Protein AF-A0A2N3MXG1-F1 (afdb_monomer_lite)

pLDDT: mean 71.05, std 25.79, range [26.22, 97.31]

Secondary structure (DSSP, 8-state):
--------GGGGSPPTTHHHHHTTSTTEEE-TTSPPEEETTTEEEEEEEEEE-TT--S------------PPP--------------------------PPP--S------PEEEEEEEEEES-HHHHHHHHHHHHHHHHHT-TT-SSBPPEEEEEEEPP-TT-SS-EEEEEEE------HHHHS---TT-EEEEEETTEEEEE--S---PPPPPPHHHHHHHHHHHHHHHHHHHHHH----S---GGGEEEETTTTEEEE----------SS-----------S------GGG--HHHHHHHHHHHTSS--

Organism: NCBI:txid41688

Radius of gyration: 24.55 Å; chains: 1; bounding box: 71×78×56 Å

Sequence (312 aa):
MDGAAIVSDDLLDPPVRLFERLRQIAGYTWDETKVPVHTSFDAWLVCGTRFVSPYTSSPPHHASSPGSASRFPSGRPSPSDIYITPNFYVDVNSDTTTTPPALAPNVPEISYIEEPVIARVSYQVLREERAFHITKSLVLSADPEGEHIIKPLDLLRLTPQQGDRGAIVLAIYKDPGNNALPRLVDLGPAFYKSRKYDDTFRAYIKNDFRLDPPINIRDFLDFAIGAAQCLEILHHGLGMIHGEIRGDAFHYNIETNKVRKKNTKCDCCIDDFGARAGCLVSQAVGTNHRCLGAVFPHQADISSMQTSNEAS

Foldseek 3Di:
DDPPPPPPQLLQFDDPPVQVQVVVDPQKHWDPVDFWKFALQQWTKTKIKGWAQPPDPDAPPPDDDDDDDDDDDDDDDDDDDDDDDDDDDDDDDDDDDDDDDDDDPDDPPRDTDIFMKMKIKHQPQVQVVVLLVLLQLLCVFQNVVQQAAFAWRDKDWTDDDPPDPHTMIITMTGDPDDFLLLQADDQDQSIFTWDDDPNGTGTDRDPDHHHDPHDDPVLVVLQVVSVVVSQVSSCVRQVADAPDDTSVQWGADSVVSGIYGDRHGRQDDCDPPPPCPDPPPPPDDDDPDDPPVDDDPVNVVVVVVVVVVVPD

Structure (mmCIF, N/CA/C/O backbone):
data_AF-A0A2N3MXG1-F1
#
_entry.id   AF-A0A2N3MXG1-F1
#
loop_
_atom_site.group_PDB
_atom_site.id
_atom_site.type_symbol
_atom_site.label_atom_id
_atom_site.label_alt_id
_atom_site.label_comp_id
_atom_site.label_asym_id
_atom_site.label_entity_id
_atom_site.label_seq_id
_atom_site.pdbx_PDB_ins_code
_atom_site.Cartn_x
_atom_site.Cartn_y
_atom_site.Cartn_z
_atom_site.occupancy
_atom_site.B_iso_or_equiv
_atom_site.auth_seq_id
_atom_site.auth_comp_id
_atom_site.auth_asym_id
_atom_site.auth_atom_id
_atom_site.pdbx_PDB_model_num
ATOM 1 N N . MET A 1 1 ? 14.416 -29.641 24.471 1.00 32.28 1 MET A N 1
ATOM 2 C CA . MET A 1 1 ? 13.113 -29.138 24.953 1.00 32.28 1 MET A CA 1
ATOM 3 C C . MET A 1 1 ? 12.907 -27.815 24.255 1.00 32.28 1 MET A C 1
ATOM 5 O O . MET A 1 1 ? 13.418 -26.802 24.714 1.00 32.28 1 MET A O 1
ATOM 9 N N . ASP A 1 2 ? 12.289 -27.874 23.079 1.00 32.59 2 ASP A N 1
ATOM 10 C CA . ASP A 1 2 ? 12.144 -26.731 22.185 1.00 32.59 2 ASP A CA 1
ATOM 11 C C . ASP A 1 2 ? 11.020 -25.837 22.700 1.00 32.59 2 ASP A C 1
ATOM 13 O O . ASP A 1 2 ? 9.835 -26.139 22.564 1.00 32.59 2 ASP A O 1
ATOM 17 N N . GLY A 1 3 ? 11.410 -24.752 23.364 1.00 34.50 3 GLY A N 1
ATOM 18 C CA . GLY A 1 3 ? 10.508 -23.674 23.732 1.00 34.50 3 GLY A CA 1
ATOM 19 C C . GLY A 1 3 ? 10.133 -22.891 22.483 1.00 34.50 3 GLY A C 1
ATOM 20 O O . GLY A 1 3 ? 10.757 -21.878 22.179 1.00 34.50 3 GLY A O 1
ATOM 21 N N . ALA A 1 4 ? 9.121 -23.361 21.752 1.00 38.31 4 ALA A N 1
ATOM 22 C CA . ALA A 1 4 ? 8.395 -22.505 20.829 1.00 38.31 4 ALA A CA 1
ATOM 23 C C . ALA A 1 4 ? 7.815 -21.357 21.663 1.00 38.31 4 ALA A C 1
ATOM 25 O O . ALA A 1 4 ? 6.936 -21.574 22.498 1.00 38.31 4 ALA A O 1
ATOM 26 N N . ALA A 1 5 ? 8.372 -20.157 21.504 1.00 39.56 5 ALA A N 1
ATOM 27 C CA . ALA A 1 5 ? 7.839 -18.957 22.120 1.00 39.56 5 ALA A CA 1
ATOM 28 C C . ALA A 1 5 ? 6.384 -18.817 21.662 1.00 39.56 5 ALA A C 1
ATOM 30 O O . ALA A 1 5 ? 6.117 -18.539 20.494 1.00 39.56 5 ALA A O 1
ATOM 31 N N . ILE A 1 6 ? 5.449 -19.082 22.575 1.00 38.38 6 ILE A N 1
ATOM 32 C CA . ILE A 1 6 ? 4.027 -18.844 22.366 1.00 38.38 6 ILE A CA 1
ATOM 33 C C . ILE A 1 6 ? 3.893 -17.326 22.310 1.00 38.38 6 ILE A C 1
ATOM 35 O O . ILE A 1 6 ? 3.798 -16.658 23.338 1.00 38.38 6 ILE A O 1
ATOM 39 N N . VAL A 1 7 ? 3.984 -16.766 21.106 1.00 46.44 7 VAL A N 1
ATOM 40 C CA . VAL A 1 7 ? 3.507 -15.413 20.848 1.00 46.44 7 VAL A CA 1
ATOM 41 C C . VAL A 1 7 ? 2.034 -15.451 21.226 1.00 46.44 7 VAL A C 1
ATOM 43 O O . VAL A 1 7 ? 1.280 -16.225 20.639 1.00 46.44 7 VAL A O 1
ATOM 46 N N . SER A 1 8 ? 1.646 -14.713 22.266 1.00 53.31 8 SER A N 1
ATOM 47 C CA . SER A 1 8 ? 0.246 -14.626 22.675 1.00 53.31 8 SER A CA 1
ATOM 48 C C . SER A 1 8 ? -0.587 -14.267 21.446 1.00 53.31 8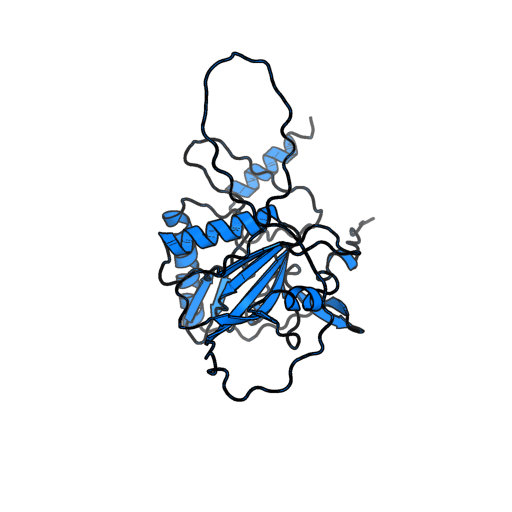 SER A C 1
ATOM 50 O O . SER A 1 8 ? -0.289 -13.261 20.806 1.00 53.31 8 SER A O 1
ATOM 52 N N . ASP A 1 9 ? -1.577 -15.101 21.120 1.00 56.34 9 ASP A N 1
ATOM 53 C CA . ASP A 1 9 ? -2.420 -15.012 19.912 1.00 56.34 9 ASP A CA 1
ATOM 54 C C . ASP A 1 9 ? -2.983 -13.597 19.716 1.00 56.34 9 ASP A C 1
ATOM 56 O O . ASP A 1 9 ? -2.970 -13.054 18.614 1.00 56.34 9 ASP A O 1
ATOM 60 N N . ASP A 1 10 ? -3.298 -12.930 20.833 1.00 61.66 10 ASP A N 1
ATOM 61 C CA . ASP A 1 10 ? -3.720 -11.538 20.850 1.00 61.66 10 ASP A CA 1
ATOM 62 C C . ASP A 1 10 ? -2.761 -10.638 20.063 1.00 61.66 10 ASP A C 1
ATOM 64 O O . ASP A 1 10 ? -3.246 -9.811 19.298 1.00 61.66 10 ASP A O 1
ATOM 68 N N . LEU A 1 11 ? -1.429 -10.782 20.187 1.00 75.00 11 LEU A N 1
ATOM 69 C CA . LEU A 1 11 ? -0.425 -9.896 19.569 1.00 75.00 11 LEU A CA 1
ATOM 70 C C . LEU A 1 11 ? -0.558 -9.814 18.040 1.00 75.00 11 LEU A C 1
ATOM 72 O O . LEU A 1 11 ? -0.231 -8.775 17.463 1.00 75.00 11 LEU A O 1
ATOM 76 N N . LEU A 1 12 ? -1.077 -10.871 17.419 1.00 84.56 12 LEU A N 1
ATOM 77 C CA . LEU A 1 12 ? -1.253 -10.979 15.978 1.00 84.56 12 LEU A CA 1
ATOM 78 C C . LEU A 1 12 ? -2.560 -10.364 15.496 1.00 84.56 12 LEU A C 1
ATOM 80 O O . LEU A 1 12 ? -2.720 -10.228 14.295 1.00 84.56 12 LEU A O 1
ATOM 84 N N . ASP A 1 13 ? -3.486 -10.006 16.383 1.00 89.12 13 ASP A N 1
ATOM 85 C CA . ASP A 1 13 ? -4.784 -9.460 16.001 1.00 89.12 13 ASP A CA 1
ATOM 86 C C . ASP A 1 13 ? -4.709 -7.980 15.584 1.00 89.12 13 ASP A C 1
ATOM 88 O O . ASP A 1 13 ? -3.864 -7.217 16.076 1.00 89.12 13 ASP A O 1
ATOM 92 N N . PRO A 1 14 ? -5.610 -7.531 14.686 1.00 89.88 14 PRO A N 1
ATOM 93 C CA . PRO A 1 14 ? -5.745 -6.117 14.369 1.00 89.88 14 PRO A CA 1
ATOM 94 C C . PRO A 1 14 ? -6.179 -5.306 15.597 1.00 89.88 14 PRO A C 1
ATOM 96 O O . PRO A 1 14 ? -6.736 -5.861 16.546 1.00 89.88 14 PRO A O 1
ATOM 99 N N . PRO A 1 15 ? -5.961 -3.976 15.595 1.00 90.50 15 PRO A N 1
ATOM 100 C CA . PRO A 1 15 ? -6.407 -3.126 16.690 1.00 90.50 15 PRO A CA 1
ATOM 101 C C . PRO A 1 15 ? -7.882 -3.318 17.036 1.00 90.50 15 PRO A C 1
ATOM 103 O O . PRO A 1 15 ? -8.740 -3.439 16.157 1.00 90.50 15 PRO A O 1
ATOM 106 N N . VAL A 1 16 ? -8.185 -3.299 18.333 1.00 89.12 16 VAL A N 1
ATOM 107 C CA . VAL A 1 16 ? -9.561 -3.431 18.809 1.00 89.12 16 VAL A CA 1
ATOM 108 C C . VAL A 1 16 ? -10.429 -2.322 18.220 1.00 89.12 16 VAL A C 1
ATOM 110 O O . VAL A 1 16 ? -10.019 -1.158 18.134 1.00 89.12 16 VAL A O 1
ATOM 113 N N . ARG A 1 17 ? -11.637 -2.705 17.787 1.00 89.12 17 ARG A N 1
ATOM 114 C CA . ARG A 1 17 ? -12.647 -1.793 17.223 1.00 89.12 17 ARG A CA 1
ATOM 115 C C . ARG A 1 17 ? -12.114 -0.968 16.043 1.00 89.12 17 ARG A C 1
ATOM 117 O O . ARG A 1 17 ? -12.542 0.165 15.835 1.00 89.12 17 ARG A O 1
ATOM 124 N N . LEU A 1 18 ? -11.184 -1.531 15.262 1.00 91.50 18 LEU A N 1
ATOM 125 C CA . LEU A 1 18 ? -10.489 -0.845 14.168 1.00 91.50 18 LEU A CA 1
ATOM 126 C C . LEU A 1 18 ? -11.438 -0.032 13.276 1.00 91.50 18 LEU A C 1
ATOM 128 O O . LEU A 1 18 ? -11.246 1.169 13.111 1.00 91.50 18 LEU A O 1
ATOM 132 N N . PHE A 1 19 ? -12.495 -0.656 12.754 1.00 93.00 19 PHE A N 1
ATOM 133 C CA . PHE A 1 19 ? -13.431 0.014 11.849 1.00 93.00 19 PHE A CA 1
ATOM 134 C C . PHE A 1 19 ? -14.289 1.090 12.529 1.00 93.00 19 PHE A C 1
ATOM 136 O O . PHE A 1 19 ? -14.560 2.114 11.910 1.00 93.00 19 PHE A O 1
ATOM 143 N N . GLU A 1 20 ? -14.669 0.930 13.803 1.00 92.88 20 GLU A N 1
ATOM 144 C CA . GLU A 1 20 ? -15.361 1.995 14.550 1.00 92.88 20 GLU A CA 1
ATOM 145 C C . GLU A 1 20 ? -14.503 3.263 14.632 1.00 92.88 20 GLU A C 1
ATOM 147 O O . GLU A 1 20 ? -15.012 4.374 14.517 1.00 92.88 20 GLU A O 1
ATOM 152 N N . ARG A 1 21 ? -13.189 3.091 14.795 1.00 92.75 21 ARG A N 1
ATOM 153 C CA . ARG A 1 21 ? -12.218 4.184 14.925 1.00 92.75 21 ARG A CA 1
ATOM 154 C C . ARG A 1 21 ? -11.921 4.817 13.576 1.00 92.75 21 ARG A C 1
ATOM 156 O O . ARG A 1 21 ? -11.896 6.036 13.458 1.00 92.75 21 ARG A O 1
ATOM 163 N N . LEU A 1 22 ? -11.766 3.994 12.542 1.00 94.81 22 LEU A N 1
ATOM 164 C CA . LEU A 1 22 ? -11.568 4.463 11.175 1.00 94.81 22 LEU A CA 1
ATOM 165 C C . LEU A 1 22 ? -12.780 5.267 10.663 1.00 94.81 22 LEU A C 1
ATOM 167 O O . LEU A 1 22 ? -12.593 6.284 9.998 1.00 94.81 22 LEU A O 1
ATOM 171 N N . ARG A 1 23 ? -14.014 4.895 11.041 1.00 94.31 23 ARG A N 1
ATOM 172 C CA . ARG A 1 23 ? -15.239 5.663 10.728 1.00 94.31 23 ARG A CA 1
ATOM 173 C C . ARG A 1 23 ? -15.251 7.090 11.282 1.00 94.31 23 ARG A C 1
ATOM 175 O O . ARG A 1 23 ? -15.990 7.924 10.773 1.00 94.31 23 ARG A O 1
ATOM 182 N N . GLN A 1 24 ? -14.471 7.379 12.322 1.00 93.62 24 GLN A N 1
ATOM 183 C CA . GLN A 1 24 ? -14.408 8.716 12.925 1.00 93.62 24 GLN A CA 1
ATOM 184 C C . GLN A 1 24 ? -13.566 9.696 12.095 1.00 93.62 24 GLN A C 1
ATOM 186 O O . GLN A 1 24 ? -13.565 10.895 12.371 1.00 93.62 24 GLN A O 1
ATOM 191 N N . ILE A 1 25 ? -12.843 9.207 11.084 1.00 94.31 25 ILE A N 1
ATOM 192 C CA . ILE A 1 25 ? -11.976 10.032 10.248 1.00 94.31 25 ILE A CA 1
ATOM 193 C C . ILE A 1 25 ? -12.822 10.700 9.165 1.00 94.31 25 ILE A C 1
ATOM 195 O O . ILE A 1 25 ? -13.271 10.063 8.213 1.00 94.31 25 ILE A O 1
ATOM 199 N N . ALA A 1 26 ? -13.027 12.007 9.308 1.00 92.38 26 ALA A N 1
ATOM 200 C CA . ALA A 1 26 ? -13.777 12.799 8.344 1.00 92.38 26 ALA A CA 1
ATOM 201 C C . ALA A 1 26 ? -13.137 12.752 6.944 1.00 92.38 26 ALA A C 1
ATOM 203 O O . ALA A 1 26 ? -11.918 12.822 6.805 1.00 92.38 26 ALA A O 1
ATOM 204 N N . GLY A 1 27 ? -13.972 12.673 5.906 1.00 93.25 27 GLY A N 1
ATOM 205 C CA . GLY A 1 27 ? -13.528 12.636 4.508 1.00 93.25 27 GLY A CA 1
ATOM 206 C C . GLY A 1 27 ? -13.145 11.248 3.986 1.00 93.25 27 GLY A C 1
ATOM 207 O O . GLY A 1 27 ? -12.756 11.142 2.822 1.00 93.25 27 GLY A O 1
ATOM 208 N N . TYR A 1 28 ? -13.289 10.196 4.801 1.00 96.62 28 TYR A N 1
ATOM 209 C CA . TYR A 1 28 ? -13.010 8.815 4.410 1.00 96.62 28 TYR A CA 1
ATOM 210 C C . TYR A 1 28 ? -14.143 7.862 4.811 1.00 96.62 28 TYR A C 1
ATOM 212 O O . TYR A 1 28 ? -14.773 8.016 5.854 1.00 96.62 28 TYR A O 1
ATOM 220 N N . THR A 1 29 ? -14.353 6.827 4.002 1.00 96.81 29 THR A N 1
ATOM 221 C CA . THR A 1 29 ? -15.143 5.635 4.343 1.00 96.81 29 THR A CA 1
ATOM 222 C C . THR A 1 29 ? -14.283 4.393 4.184 1.00 96.81 29 THR A C 1
ATOM 224 O O . THR A 1 29 ? -13.397 4.359 3.334 1.00 96.81 29 THR A O 1
ATOM 227 N N . TRP A 1 30 ? -14.552 3.350 4.964 1.00 96.38 30 TRP A N 1
ATOM 228 C CA . TRP A 1 30 ? -13.723 2.143 5.000 1.00 96.38 30 TRP A CA 1
ATOM 229 C C . TRP A 1 30 ? -14.544 0.914 4.628 1.00 96.38 30 TRP A C 1
ATOM 231 O O . TRP A 1 30 ? -15.694 0.778 5.039 1.00 96.38 30 TRP A O 1
ATOM 241 N N . ASP A 1 31 ? -13.954 0.035 3.824 1.00 93.19 31 ASP A N 1
ATOM 242 C CA . ASP A 1 31 ? -14.621 -1.142 3.275 1.00 93.19 31 ASP A CA 1
ATOM 243 C C . ASP A 1 31 ? -14.559 -2.309 4.269 1.00 93.19 31 ASP A C 1
ATOM 245 O O . ASP A 1 31 ? -13.567 -3.032 4.352 1.00 93.19 31 ASP A O 1
ATOM 249 N N . GLU A 1 32 ? -15.641 -2.495 5.021 1.00 91.75 32 GLU A N 1
ATOM 250 C CA . GLU A 1 32 ? -15.795 -3.586 5.995 1.00 91.75 32 GLU A CA 1
ATOM 251 C C . GLU A 1 32 ? -16.111 -4.944 5.372 1.00 91.75 32 GLU A C 1
ATOM 253 O O . GLU A 1 32 ? -16.069 -5.965 6.063 1.00 91.75 32 GLU A O 1
ATOM 258 N N . THR A 1 33 ? -16.430 -4.978 4.077 1.00 90.75 33 THR A N 1
ATOM 259 C CA . THR A 1 33 ? -16.653 -6.241 3.363 1.00 90.75 33 THR A CA 1
ATOM 260 C C . THR A 1 33 ? -15.329 -6.938 3.054 1.00 90.75 33 THR A C 1
ATOM 262 O O . THR A 1 33 ? -15.280 -8.165 2.929 1.00 90.75 33 THR A O 1
ATOM 265 N N . LYS A 1 34 ? -14.233 -6.171 2.989 1.00 90.69 34 LYS A N 1
ATOM 266 C CA . LYS A 1 34 ? -12.874 -6.681 2.812 1.00 90.69 34 LYS A CA 1
ATOM 267 C C . LYS A 1 34 ? -12.203 -6.901 4.158 1.00 90.69 34 LYS A C 1
ATOM 269 O O . LYS A 1 34 ? -12.156 -6.029 5.019 1.00 90.69 34 LYS A O 1
ATOM 274 N N . VAL A 1 35 ? -11.608 -8.079 4.311 1.00 92.31 35 VAL A N 1
ATOM 275 C CA . VAL A 1 35 ? -10.817 -8.392 5.502 1.00 92.31 35 VAL A CA 1
ATOM 276 C C . VAL A 1 35 ? -9.490 -7.619 5.493 1.00 92.31 35 VAL A C 1
ATOM 278 O O . VAL A 1 35 ? -8.804 -7.614 4.464 1.00 92.31 35 VAL A O 1
ATOM 281 N N . PRO A 1 36 ? -9.087 -7.010 6.623 1.00 94.19 36 PRO A N 1
ATOM 282 C CA . PRO A 1 36 ? -7.750 -6.453 6.782 1.00 94.19 36 PRO A CA 1
ATOM 283 C C . PRO A 1 36 ? -6.645 -7.471 6.478 1.00 94.19 36 PRO A C 1
ATOM 285 O O . PRO A 1 36 ? -6.762 -8.651 6.831 1.00 94.19 36 PRO A O 1
ATOM 288 N N . VAL A 1 37 ? -5.563 -6.999 5.857 1.00 93.62 37 VAL A N 1
ATOM 289 C CA . VAL A 1 37 ? -4.388 -7.810 5.492 1.00 93.62 37 VAL A CA 1
ATOM 290 C C . VAL A 1 37 ? -3.176 -7.350 6.289 1.00 93.62 37 VAL A C 1
ATOM 292 O O . VAL A 1 37 ? -2.815 -6.181 6.232 1.00 93.62 37 VAL A O 1
ATOM 295 N N . HIS A 1 38 ? -2.528 -8.254 7.005 1.00 93.69 38 HIS A N 1
ATOM 296 C CA . HIS A 1 38 ? -1.276 -8.000 7.697 1.00 93.69 38 HIS A CA 1
ATOM 297 C C . HIS A 1 38 ? -0.084 -8.138 6.740 1.00 93.69 38 HIS A C 1
ATOM 299 O O . HIS A 1 38 ? -0.012 -9.080 5.949 1.00 93.69 38 HIS A O 1
ATOM 305 N N . THR A 1 39 ? 0.854 -7.198 6.816 1.00 91.19 39 THR A N 1
ATOM 306 C CA . THR A 1 39 ? 2.078 -7.170 5.998 1.00 91.19 39 THR A CA 1
ATOM 307 C C . THR A 1 39 ? 3.292 -7.639 6.786 1.00 91.19 39 THR A C 1
ATOM 309 O O . THR A 1 39 ? 3.337 -7.517 8.008 1.00 91.19 39 THR A O 1
ATOM 312 N N . SER A 1 40 ? 4.344 -8.064 6.086 1.00 87.88 40 SER A N 1
ATOM 313 C CA . SER A 1 40 ? 5.623 -8.440 6.702 1.00 87.88 40 SER A CA 1
ATOM 314 C C . SER A 1 40 ? 6.309 -7.284 7.452 1.00 87.88 40 SER A C 1
ATOM 316 O O . SER A 1 40 ? 7.263 -7.486 8.206 1.00 87.88 40 SER A O 1
ATOM 318 N N . PHE A 1 41 ? 5.806 -6.060 7.272 1.00 86.69 41 PHE A N 1
ATOM 319 C CA . PHE A 1 41 ? 6.276 -4.841 7.913 1.00 86.69 41 PHE A CA 1
ATOM 320 C C . PHE A 1 41 ? 5.516 -4.473 9.197 1.00 86.69 41 PHE A C 1
ATOM 322 O O . PHE A 1 41 ? 5.669 -3.340 9.646 1.00 86.69 41 PHE A O 1
ATOM 329 N N . ASP A 1 42 ? 4.765 -5.407 9.793 1.00 88.56 42 ASP A N 1
ATOM 330 C CA . ASP A 1 42 ? 4.014 -5.221 11.051 1.00 88.56 42 ASP A CA 1
ATOM 331 C C . ASP A 1 42 ? 2.980 -4.083 10.962 1.00 88.56 42 ASP A C 1
ATOM 333 O O . ASP A 1 42 ? 2.912 -3.149 11.771 1.00 88.56 42 ASP A O 1
ATOM 337 N N . ALA A 1 43 ? 2.215 -4.123 9.872 1.00 92.31 43 ALA A N 1
ATOM 338 C CA . ALA A 1 43 ? 1.158 -3.168 9.583 1.00 92.31 43 ALA A CA 1
ATOM 339 C C . ALA A 1 43 ? -0.037 -3.869 8.942 1.00 92.31 43 ALA A C 1
ATOM 341 O O . ALA A 1 43 ? 0.129 -4.746 8.088 1.00 92.31 43 ALA A O 1
ATOM 342 N N . TRP A 1 44 ? -1.230 -3.412 9.307 1.00 94.69 44 TRP A N 1
ATOM 343 C CA . TRP A 1 44 ? -2.500 -3.829 8.730 1.00 94.69 44 TRP A CA 1
ATOM 344 C C . TRP A 1 44 ? -2.905 -2.919 7.579 1.00 94.69 44 TRP A C 1
ATOM 346 O O . TRP A 1 44 ? -2.865 -1.698 7.704 1.00 94.69 44 TRP A O 1
ATOM 356 N N . LEU A 1 45 ? -3.334 -3.515 6.473 1.00 95.19 45 LEU A N 1
ATOM 357 C CA . LEU A 1 45 ? -3.893 -2.832 5.316 1.00 95.19 45 LEU A CA 1
ATOM 358 C C . LEU A 1 45 ? -5.413 -2.877 5.374 1.00 95.19 45 LEU A C 1
ATOM 360 O O . LEU A 1 45 ? -5.995 -3.962 5.448 1.00 95.19 45 LEU A O 1
ATOM 364 N N . VAL A 1 46 ? -6.038 -1.707 5.283 1.00 96.50 46 VAL A N 1
ATOM 365 C CA . VAL A 1 46 ? -7.494 -1.547 5.215 1.00 96.50 46 VAL A CA 1
ATOM 366 C C . VAL A 1 46 ? -7.849 -0.742 3.972 1.00 96.50 46 VAL A C 1
ATOM 368 O O . VAL A 1 46 ? -7.263 0.309 3.726 1.00 96.50 46 VAL A O 1
ATOM 371 N N . CYS A 1 47 ? -8.788 -1.243 3.173 1.00 96.50 47 CYS A N 1
ATOM 372 C CA . CYS A 1 47 ? -9.262 -0.548 1.976 1.00 96.50 47 CYS A CA 1
ATOM 373 C C . CYS A 1 47 ? -10.326 0.489 2.349 1.00 96.50 47 CYS A C 1
ATOM 375 O O . CYS A 1 47 ? -11.121 0.267 3.264 1.00 96.50 47 CYS A O 1
ATOM 377 N N . GLY A 1 48 ? -10.378 1.593 1.615 1.00 96.88 48 GLY A N 1
ATOM 378 C CA . GLY A 1 48 ? -11.390 2.623 1.799 1.00 96.88 48 GLY A CA 1
ATOM 379 C C . GLY A 1 48 ? -11.539 3.529 0.586 1.00 96.88 48 GLY A C 1
ATOM 380 O O . GLY A 1 48 ? -10.937 3.300 -0.463 1.00 96.88 48 GLY A O 1
ATOM 381 N N . THR A 1 49 ? -12.319 4.584 0.770 1.00 97.31 49 THR A N 1
ATOM 382 C CA . THR A 1 49 ? -12.592 5.625 -0.219 1.00 97.31 49 THR A CA 1
ATOM 383 C C . THR A 1 49 ? -12.430 6.979 0.450 1.00 97.31 49 THR A C 1
ATOM 385 O O . THR A 1 49 ? -12.922 7.195 1.556 1.00 97.31 49 THR A O 1
ATOM 388 N N . ARG A 1 50 ? -11.727 7.890 -0.214 1.00 96.12 50 ARG A N 1
ATOM 389 C CA . ARG A 1 50 ? -11.592 9.294 0.165 1.00 96.12 50 ARG A CA 1
ATOM 390 C C . ARG A 1 50 ? -12.529 10.140 -0.687 1.00 96.12 50 ARG A C 1
ATOM 392 O O . ARG A 1 50 ? -12.591 9.946 -1.896 1.00 96.12 50 ARG A O 1
ATOM 399 N N . PHE A 1 51 ? -13.180 11.121 -0.075 1.00 93.94 51 PHE A N 1
ATOM 400 C CA . PHE A 1 51 ? -14.051 12.075 -0.763 1.00 93.94 51 PHE A CA 1
ATOM 401 C C . PHE A 1 51 ? -13.338 13.420 -0.886 1.00 93.94 51 PHE A C 1
ATOM 403 O O . PHE A 1 51 ? -12.999 14.052 0.116 1.00 93.94 51 PHE A O 1
ATOM 410 N N . VAL A 1 52 ? -13.079 13.858 -2.118 1.00 88.75 52 VAL A N 1
ATOM 411 C CA . VAL A 1 52 ? -12.348 15.098 -2.411 1.00 88.75 52 VAL A CA 1
ATOM 412 C C . VAL A 1 52 ? -13.286 16.092 -3.083 1.00 88.75 52 VAL A C 1
ATOM 414 O O . VAL A 1 52 ? -13.930 15.763 -4.074 1.00 88.75 52 VAL A O 1
ATOM 417 N N . SER A 1 53 ? -13.367 17.321 -2.568 1.00 85.00 53 SER A N 1
ATOM 418 C CA . SER A 1 53 ? -14.110 18.381 -3.255 1.00 85.00 53 SER A CA 1
ATOM 419 C C . SER A 1 53 ? -13.304 18.889 -4.461 1.00 85.00 53 SER A C 1
ATOM 421 O O . SER A 1 53 ? -12.129 19.233 -4.296 1.00 85.00 53 SER A O 1
ATOM 423 N N . PRO A 1 54 ? -13.906 18.994 -5.659 1.00 73.00 54 PRO A N 1
ATOM 424 C CA . PRO A 1 54 ? -13.236 19.477 -6.866 1.00 73.00 54 PRO A CA 1
ATOM 425 C C . PRO A 1 54 ? -12.885 20.971 -6.793 1.00 73.00 54 PRO A C 1
ATOM 427 O O . PRO A 1 54 ? -12.104 21.457 -7.606 1.00 73.00 54 PRO A O 1
ATOM 430 N N . TYR A 1 55 ? -13.439 21.700 -5.817 1.00 69.56 55 TYR A N 1
ATOM 431 C CA . TYR A 1 55 ? -13.267 23.148 -5.670 1.00 69.56 55 TYR A CA 1
ATOM 432 C C . TYR A 1 55 ? -12.242 23.549 -4.600 1.00 69.56 55 TYR A C 1
ATOM 434 O O . TYR A 1 55 ? -11.935 24.731 -4.463 1.00 69.56 55 TYR A O 1
ATOM 442 N N . THR A 1 56 ? -11.692 22.596 -3.840 1.00 56.97 56 THR A N 1
ATOM 443 C CA . THR A 1 56 ? -10.644 22.863 -2.841 1.00 56.97 56 THR A CA 1
ATOM 444 C C . THR A 1 56 ? -9.288 22.397 -3.351 1.00 56.97 56 THR A C 1
ATOM 446 O O . THR A 1 56 ? -9.016 21.202 -3.417 1.00 56.97 56 THR A O 1
ATOM 449 N N . SER A 1 57 ? -8.417 23.350 -3.671 1.00 45.62 57 SER A N 1
ATOM 450 C CA . SER A 1 57 ? -7.019 23.123 -4.056 1.00 45.62 57 SER A CA 1
ATOM 451 C C . SER A 1 57 ? -6.056 23.007 -2.861 1.00 45.62 57 SER A C 1
ATOM 453 O O . SER A 1 57 ? -4.842 22.977 -3.059 1.00 45.62 57 SER A O 1
ATOM 455 N N . SER A 1 58 ? -6.558 22.921 -1.621 1.00 43.72 58 SER A N 1
ATOM 456 C CA . SER A 1 58 ? -5.741 22.806 -0.406 1.00 43.72 58 SER A CA 1
ATOM 457 C C . SER A 1 58 ? -5.899 21.441 0.287 1.00 43.72 58 SER A C 1
ATOM 459 O O . SER A 1 58 ? -7.001 20.887 0.320 1.00 43.72 58 SER A O 1
ATOM 461 N N . PRO A 1 59 ? -4.819 20.870 0.863 1.00 45.41 59 PRO A N 1
ATOM 462 C CA . PRO A 1 59 ? -4.923 19.675 1.695 1.00 45.41 59 PRO A CA 1
ATOM 463 C C . PRO A 1 59 ? -5.839 19.942 2.901 1.00 45.41 59 PRO A C 1
ATOM 465 O O . PRO A 1 59 ? -5.735 21.019 3.496 1.00 45.41 59 PRO A O 1
ATOM 468 N N . PRO A 1 60 ? -6.696 18.990 3.316 1.00 45.44 60 PRO A N 1
ATOM 469 C CA . PRO A 1 60 ? -7.410 19.114 4.578 1.00 45.44 60 PRO A CA 1
ATOM 4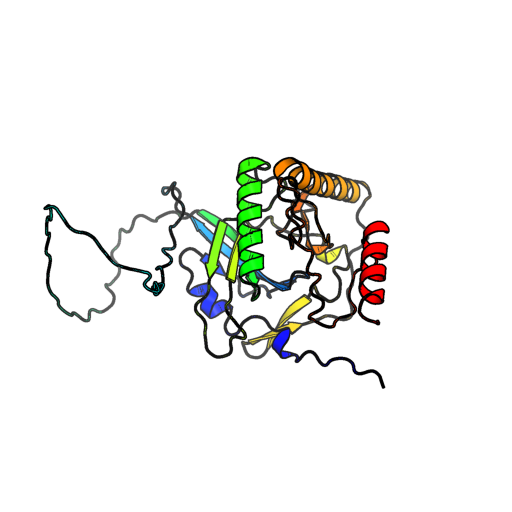70 C C . PRO A 1 60 ? -6.382 19.154 5.714 1.00 45.44 60 PRO A C 1
ATOM 472 O O . PRO A 1 60 ? -5.679 18.184 5.987 1.00 45.44 60 PRO A O 1
ATOM 475 N N . HIS A 1 61 ? -6.255 20.312 6.357 1.00 41.75 61 HIS A N 1
ATOM 476 C CA . HIS A 1 61 ? -5.470 20.458 7.572 1.00 41.75 61 HIS A CA 1
ATOM 477 C C . HIS A 1 61 ? -6.209 19.741 8.705 1.00 41.75 61 HIS A C 1
ATOM 479 O O . HIS A 1 61 ? -7.073 20.321 9.360 1.00 41.75 61 HIS A O 1
ATOM 485 N N . HIS A 1 62 ? -5.868 18.479 8.961 1.00 44.03 62 HIS A N 1
ATOM 486 C CA . HIS A 1 62 ? -6.172 17.858 10.244 1.00 44.03 62 HIS A CA 1
ATOM 487 C C . HIS A 1 62 ? -5.292 18.537 11.301 1.00 44.03 62 HIS A C 1
ATOM 489 O O . HIS A 1 62 ? -4.114 18.221 11.469 1.00 44.03 62 HIS A O 1
ATOM 495 N N . ALA A 1 63 ? -5.849 19.555 11.960 1.00 33.91 63 ALA A N 1
ATOM 496 C CA . ALA A 1 63 ? -5.199 20.275 13.044 1.00 33.91 63 ALA A CA 1
ATOM 497 C C . ALA A 1 63 ? -4.907 19.305 14.199 1.00 33.91 63 ALA A C 1
ATOM 499 O O . ALA A 1 63 ? -5.788 18.945 14.974 1.00 33.91 63 ALA A O 1
ATOM 500 N N . SER A 1 64 ? -3.654 18.871 14.308 1.00 37.38 64 SER A N 1
ATOM 501 C CA . SER A 1 64 ? -3.145 18.236 15.519 1.00 37.38 64 SER A CA 1
ATOM 502 C C . SER A 1 64 ? -2.856 19.339 16.535 1.00 37.38 64 SER A C 1
ATOM 504 O O . SER A 1 64 ? -1.923 20.120 16.358 1.00 37.38 64 SER A O 1
ATOM 506 N N . SER A 1 65 ? -3.673 19.432 17.584 1.00 34.59 65 SER A N 1
ATOM 507 C CA . SER A 1 65 ? -3.403 20.287 18.744 1.00 34.59 65 SER A CA 1
ATOM 508 C C . SER A 1 65 ? -2.034 19.942 19.354 1.00 34.59 65 SER A C 1
ATOM 510 O O . SER A 1 65 ? -1.800 18.769 19.659 1.00 34.59 65 SER A O 1
ATOM 512 N N . PRO A 1 66 ? -1.127 20.908 19.594 1.00 43.72 66 PRO A N 1
ATOM 513 C CA . PRO A 1 66 ? 0.098 20.639 20.333 1.00 43.72 66 PRO A CA 1
ATOM 514 C C . PRO A 1 66 ? -0.230 20.491 21.821 1.00 43.72 66 PRO A C 1
ATOM 516 O O . PRO A 1 66 ? -0.624 21.450 22.484 1.00 43.72 66 PRO A O 1
ATOM 519 N N . GLY A 1 67 ? -0.059 19.280 22.350 1.00 32.44 67 GLY A N 1
ATOM 520 C CA . GLY A 1 67 ? -0.001 19.044 23.787 1.00 32.44 67 GLY A CA 1
ATOM 521 C C . GLY A 1 67 ? 1.191 19.784 24.397 1.00 32.44 67 GLY A C 1
ATOM 522 O O . GLY A 1 67 ? 2.309 19.723 23.887 1.00 32.44 67 GLY A O 1
ATOM 523 N N . SER A 1 68 ? 0.921 20.505 25.480 1.00 36.31 68 SER A N 1
ATOM 524 C CA . SER A 1 68 ? 1.848 21.320 26.260 1.00 36.31 68 SER A CA 1
ATOM 525 C C . SER A 1 68 ? 3.163 20.602 26.586 1.00 36.31 68 SER A C 1
ATOM 527 O O . SER A 1 68 ? 3.196 19.694 27.413 1.00 36.31 68 SER A O 1
ATOM 529 N N . ALA A 1 69 ? 4.269 21.058 25.997 1.00 36.16 69 ALA A N 1
ATOM 530 C CA . ALA A 1 69 ? 5.606 20.712 26.465 1.00 36.16 69 ALA A CA 1
ATOM 531 C C . ALA A 1 69 ? 5.981 21.619 27.648 1.00 36.16 69 ALA A C 1
ATOM 533 O O . ALA A 1 69 ? 6.209 22.822 27.492 1.00 36.16 69 ALA A O 1
ATOM 534 N N . SER A 1 70 ? 6.046 21.028 28.839 1.00 32.41 70 SER A N 1
ATOM 535 C CA . SER A 1 70 ? 6.646 21.612 30.036 1.00 32.41 70 SER A CA 1
ATOM 536 C C . SER A 1 70 ? 8.119 21.944 29.772 1.00 32.41 70 SER A C 1
ATOM 538 O O . SER A 1 70 ? 8.950 21.044 29.639 1.00 32.41 70 SER A O 1
ATOM 540 N N . ARG A 1 71 ? 8.454 23.235 29.688 1.00 36.44 71 ARG A N 1
ATOM 541 C CA . ARG A 1 71 ? 9.846 23.702 29.636 1.00 36.44 71 ARG A CA 1
ATOM 542 C C . ARG A 1 71 ? 10.426 23.704 31.049 1.00 36.44 71 ARG A C 1
ATOM 544 O O . ARG A 1 71 ? 9.897 24.381 31.927 1.00 36.44 71 ARG A O 1
ATOM 551 N N . PHE A 1 72 ? 11.522 22.980 31.256 1.00 34.12 72 PHE A N 1
ATOM 552 C CA . PHE A 1 72 ? 12.356 23.132 32.447 1.00 34.12 72 PHE A CA 1
ATOM 553 C C . PHE A 1 72 ? 13.065 24.503 32.421 1.00 34.12 72 PHE A C 1
ATOM 555 O O . PHE A 1 72 ? 13.529 24.917 31.355 1.00 34.12 72 PHE A O 1
ATOM 562 N N . PRO A 1 73 ? 13.150 25.225 33.553 1.00 37.06 73 PRO A N 1
ATOM 563 C CA . PRO A 1 73 ? 13.738 26.556 33.598 1.00 37.06 73 PRO A CA 1
ATOM 564 C C . PRO A 1 73 ? 15.254 26.475 33.806 1.00 37.06 73 PRO A C 1
ATOM 566 O O . PRO A 1 73 ? 15.727 25.845 34.749 1.00 37.06 73 PRO A O 1
ATOM 569 N N . SER A 1 74 ? 16.019 27.175 32.970 1.00 35.03 74 SER A N 1
ATOM 570 C CA . SER A 1 74 ? 17.434 27.453 33.223 1.00 35.03 74 SER A CA 1
ATOM 571 C C . SER A 1 74 ? 17.678 28.964 33.213 1.00 35.03 74 SER A C 1
ATOM 573 O O . SER A 1 74 ? 17.614 29.598 32.166 1.00 35.03 74 SER A O 1
ATOM 575 N N . GLY A 1 75 ? 17.932 29.515 34.406 1.00 31.59 75 GLY A N 1
ATOM 576 C CA . GLY A 1 75 ? 18.934 30.562 34.660 1.00 31.59 75 GLY A CA 1
ATOM 577 C C . GLY A 1 75 ? 18.716 32.010 34.181 1.00 31.59 75 GLY A C 1
ATOM 578 O O . GLY A 1 75 ? 19.277 32.376 33.163 1.00 31.59 75 GLY A O 1
ATOM 579 N N . ARG A 1 76 ? 18.052 32.821 35.035 1.00 36.22 76 ARG A N 1
ATOM 580 C CA . ARG A 1 76 ? 18.346 34.216 35.511 1.00 36.22 76 ARG A CA 1
ATOM 581 C C . ARG A 1 76 ? 18.661 35.393 34.528 1.00 36.22 76 ARG A C 1
ATOM 583 O O . ARG A 1 76 ? 19.070 35.181 33.401 1.00 36.22 76 ARG A O 1
ATOM 590 N N . PRO A 1 77 ? 18.462 36.671 34.952 1.00 41.47 77 PRO A N 1
ATOM 591 C CA . PRO A 1 77 ? 17.784 37.699 34.152 1.00 41.47 77 PRO A CA 1
ATOM 592 C C . PRO A 1 77 ? 18.627 38.964 33.876 1.00 41.47 77 PRO A C 1
ATOM 594 O O . PRO A 1 77 ? 19.656 39.195 34.512 1.00 41.47 77 PRO A O 1
ATOM 597 N N . SER A 1 78 ? 18.130 39.858 33.013 1.00 29.72 78 SER A N 1
ATOM 598 C CA . SER A 1 78 ? 18.402 41.302 33.120 1.00 29.72 78 SER A CA 1
ATOM 599 C C . SER A 1 78 ? 17.364 42.165 32.382 1.00 29.72 78 SER A C 1
ATOM 601 O O . SER A 1 78 ? 16.727 41.657 31.459 1.00 29.72 78 SER A O 1
ATOM 603 N N . PRO A 1 79 ? 17.141 43.423 32.822 1.00 35.50 79 PRO A N 1
ATOM 604 C CA . PRO A 1 79 ? 15.916 44.185 32.574 1.00 35.50 79 PRO A CA 1
ATOM 605 C C . PRO A 1 79 ? 16.116 45.368 31.611 1.00 35.50 79 PRO A C 1
ATOM 607 O O . PRO A 1 79 ? 17.071 46.111 31.797 1.00 35.50 79 PRO A O 1
ATOM 610 N N . SER A 1 80 ? 15.178 45.597 30.684 1.00 30.44 80 SER A N 1
ATOM 611 C CA . SER A 1 80 ? 14.519 46.901 30.443 1.00 30.44 80 SER A CA 1
ATOM 612 C C . SER A 1 80 ? 13.687 46.912 29.145 1.00 30.44 80 SER A C 1
ATOM 614 O O . SER A 1 80 ? 14.005 46.218 28.185 1.00 30.44 80 SER A O 1
ATOM 616 N N . ASP A 1 81 ? 12.637 47.742 29.174 1.00 30.06 81 ASP A N 1
ATOM 617 C CA . ASP A 1 81 ? 11.897 48.365 28.058 1.00 30.06 81 ASP A CA 1
ATOM 618 C C . ASP A 1 81 ? 10.804 47.532 27.333 1.00 30.06 81 ASP A C 1
ATOM 620 O O . ASP A 1 81 ? 11.083 46.530 26.690 1.00 30.06 81 ASP A O 1
ATOM 624 N N . ILE A 1 82 ? 9.493 47.762 27.553 1.00 30.27 82 ILE A N 1
ATOM 625 C CA . ILE A 1 82 ? 8.600 48.904 27.199 1.00 30.27 82 ILE A CA 1
ATOM 626 C C . ILE A 1 82 ? 7.789 48.605 25.908 1.00 30.27 82 ILE A C 1
ATOM 628 O O . ILE A 1 82 ? 8.321 48.697 24.813 1.00 30.27 82 ILE A O 1
ATOM 632 N N . TYR A 1 83 ? 6.485 48.304 26.113 1.00 27.56 83 TYR A N 1
ATOM 633 C CA . TYR A 1 83 ? 5.282 48.365 25.233 1.00 27.56 83 TYR A CA 1
ATOM 634 C C . TYR A 1 83 ? 5.325 47.565 23.901 1.00 27.56 83 TYR A C 1
ATOM 636 O O . TYR A 1 83 ? 6.316 47.541 23.196 1.00 27.56 83 TYR A O 1
ATOM 644 N N . ILE A 1 84 ? 4.284 46.853 23.453 1.00 30.23 84 ILE A N 1
ATOM 645 C CA . ILE A 1 84 ? 2.932 47.317 23.104 1.00 30.23 84 ILE A CA 1
ATOM 646 C C . ILE A 1 84 ? 1.979 46.102 23.098 1.00 30.23 84 ILE A C 1
ATOM 648 O O . ILE A 1 84 ? 2.232 45.106 22.422 1.00 30.23 84 ILE A O 1
ATOM 652 N N . THR A 1 85 ? 0.852 46.215 23.801 1.00 32.84 85 THR A N 1
ATOM 653 C CA . THR A 1 85 ? -0.348 45.376 23.623 1.00 32.84 85 THR A CA 1
ATOM 654 C C . THR A 1 85 ? -1.214 45.971 22.505 1.00 32.84 85 THR A C 1
ATOM 656 O O . THR A 1 85 ? -1.261 47.195 22.365 1.00 32.84 85 THR A O 1
ATOM 659 N N . PRO A 1 86 ? -2.009 45.155 21.798 1.00 31.59 86 PRO A N 1
ATOM 660 C CA . PRO A 1 86 ? -3.433 45.478 21.799 1.00 31.59 86 PRO A CA 1
ATOM 661 C C . PRO A 1 86 ? -4.314 44.259 22.089 1.00 31.59 86 PRO A C 1
ATOM 663 O O . PRO A 1 86 ? -4.192 43.198 21.481 1.00 31.59 86 PRO A O 1
ATOM 666 N N . ASN A 1 87 ? -5.226 44.471 23.039 1.00 29.78 87 ASN A N 1
ATOM 667 C CA . ASN A 1 87 ? -6.421 43.673 23.284 1.00 29.78 87 ASN A CA 1
ATOM 668 C C . ASN A 1 87 ? -7.282 43.575 22.022 1.00 29.78 87 ASN A C 1
ATOM 670 O O . ASN A 1 87 ? -7.504 44.599 21.385 1.00 29.78 87 ASN A O 1
ATOM 674 N N . PHE A 1 88 ? -7.945 42.434 21.826 1.00 28.05 88 PHE A N 1
ATOM 675 C CA . PHE A 1 88 ? -9.378 42.445 21.529 1.00 28.05 88 PHE A CA 1
ATOM 676 C C . PHE A 1 88 ? -10.086 41.335 22.311 1.00 28.05 88 PHE A C 1
ATOM 678 O O . PHE A 1 88 ? -9.740 40.161 22.228 1.00 28.05 88 PHE A O 1
ATOM 685 N N . TYR A 1 89 ? -11.053 41.781 23.108 1.00 28.02 89 TYR A N 1
ATOM 686 C CA . TYR A 1 89 ? -12.052 41.007 23.830 1.00 28.02 89 TYR A CA 1
ATOM 687 C C . TYR A 1 89 ? -13.096 40.440 22.862 1.00 28.02 89 TYR A C 1
ATOM 689 O O . TYR A 1 89 ? -13.525 41.156 21.959 1.00 28.02 89 TYR A O 1
ATOM 697 N N . VAL A 1 90 ? -13.606 39.240 23.146 1.00 28.31 90 VAL A N 1
ATOM 698 C CA . VAL A 1 90 ? -15.052 38.962 23.107 1.00 28.31 90 VAL A CA 1
ATOM 699 C C . VAL A 1 90 ? -15.374 37.844 24.093 1.00 28.31 90 VAL A C 1
ATOM 701 O O . VAL A 1 90 ? -14.661 36.847 24.181 1.00 28.31 90 VAL A O 1
ATOM 704 N N . ASP A 1 91 ? -16.429 38.087 24.858 1.00 27.56 91 ASP A N 1
ATOM 705 C CA . ASP A 1 91 ? -16.838 37.399 26.076 1.00 27.56 91 ASP A CA 1
ATOM 706 C C . ASP A 1 91 ? -18.170 36.656 25.846 1.00 27.56 91 ASP A C 1
ATOM 708 O O . ASP A 1 91 ? -18.993 37.097 25.045 1.00 27.56 91 ASP A O 1
ATOM 712 N N . VAL A 1 92 ? -18.377 35.591 26.629 1.00 29.86 92 VAL A N 1
ATOM 713 C CA . VAL A 1 92 ? -19.665 35.086 27.165 1.00 29.86 92 VAL A CA 1
ATOM 714 C C . VAL A 1 92 ? -20.741 34.475 26.226 1.00 29.86 92 VAL A C 1
ATOM 716 O O . VAL A 1 92 ? -21.536 35.149 25.584 1.00 29.86 92 VAL A O 1
ATOM 719 N N . ASN A 1 93 ? -20.819 33.135 26.306 1.00 31.09 93 ASN A N 1
ATOM 720 C CA . ASN A 1 93 ? -21.926 32.314 26.855 1.00 31.09 93 ASN A CA 1
ATOM 721 C C . ASN A 1 93 ? -23.352 32.365 26.241 1.00 31.09 93 ASN A C 1
ATOM 723 O O . ASN A 1 93 ? -24.047 33.369 26.370 1.00 31.09 93 ASN A O 1
ATOM 727 N N . SER A 1 94 ? -23.886 31.209 25.800 1.00 31.38 94 SER A N 1
ATOM 728 C CA . SER A 1 94 ? -25.008 30.485 26.463 1.00 31.38 94 SER A CA 1
ATOM 729 C C . SER A 1 94 ? -25.607 29.346 25.618 1.00 31.38 94 SER A C 1
ATOM 731 O O . SER A 1 94 ? -25.661 29.411 24.393 1.00 31.38 94 SER A O 1
ATOM 733 N N . ASP A 1 95 ? -26.073 28.323 26.340 1.00 35.91 95 ASP A N 1
ATOM 734 C CA . ASP A 1 95 ? -26.782 27.109 25.922 1.00 35.91 95 ASP A CA 1
ATOM 735 C C . ASP A 1 95 ? -27.926 27.301 24.915 1.00 35.91 95 ASP A C 1
ATOM 737 O O . ASP A 1 95 ? -28.688 28.263 24.991 1.00 35.91 95 ASP A O 1
ATOM 741 N N . THR A 1 96 ? -28.144 26.296 24.058 1.00 33.84 96 THR A N 1
ATOM 742 C CA . THR A 1 96 ? -29.495 25.856 23.651 1.00 33.84 96 THR A CA 1
ATOM 743 C C . THR A 1 96 ? -29.457 24.461 23.016 1.00 33.84 96 THR A C 1
ATOM 745 O O . THR A 1 96 ? -28.924 24.241 21.930 1.00 33.84 96 THR A O 1
ATOM 748 N N . THR A 1 97 ? -30.085 23.505 23.695 1.00 39.69 97 THR A N 1
ATOM 749 C CA . THR A 1 97 ? -30.629 22.265 23.135 1.00 39.69 97 THR A CA 1
ATOM 750 C C . THR A 1 97 ? -31.504 22.574 21.917 1.00 39.69 97 THR A C 1
ATOM 752 O O . THR A 1 97 ? -32.516 23.252 22.057 1.00 39.69 97 THR A O 1
ATOM 755 N N . THR A 1 98 ? -31.160 22.058 20.730 1.00 33.72 98 THR A N 1
ATOM 756 C CA . THR A 1 98 ? -32.065 22.076 19.566 1.00 33.72 98 THR A CA 1
ATOM 757 C C . THR A 1 98 ? -31.933 20.788 18.750 1.00 33.72 98 THR A C 1
ATOM 759 O O . THR A 1 98 ? -30.847 20.374 18.354 1.00 33.72 98 THR A O 1
ATOM 762 N N . THR A 1 99 ? -33.082 20.151 18.554 1.00 39.12 99 THR A N 1
ATOM 763 C CA . THR A 1 99 ? -33.423 19.045 17.650 1.00 39.12 99 THR A CA 1
ATOM 764 C C . THR A 1 99 ? -32.887 19.213 16.215 1.00 39.12 99 THR A C 1
ATOM 766 O O . THR A 1 99 ? -32.648 20.338 15.777 1.00 39.12 99 THR A O 1
ATOM 769 N N . PRO A 1 100 ? -32.733 18.118 15.439 1.00 37.81 100 PRO A N 1
ATOM 770 C CA . PRO A 1 100 ? -32.265 18.200 14.055 1.00 37.81 100 PRO A CA 1
ATOM 771 C C . PRO A 1 100 ? -33.274 18.973 13.184 1.00 37.81 100 PRO A C 1
ATOM 773 O O . PRO A 1 100 ? -34.472 18.678 13.248 1.00 37.81 100 PRO A O 1
ATOM 776 N N . PRO A 1 101 ? -32.835 19.952 12.368 1.00 41.22 101 PRO A N 1
ATOM 777 C CA . PRO A 1 101 ? -33.740 20.675 11.493 1.00 41.22 101 PRO A CA 1
ATOM 778 C C . PRO A 1 101 ? -34.182 19.777 10.335 1.00 41.22 101 PRO A C 1
ATOM 780 O O . PRO A 1 101 ? -33.386 19.073 9.711 1.00 41.22 101 PRO A O 1
ATOM 783 N N . ALA A 1 102 ? -35.486 19.815 10.075 1.00 41.12 102 ALA A N 1
ATOM 784 C CA . ALA A 1 102 ? -36.137 19.179 8.946 1.00 41.12 102 ALA A CA 1
ATOM 785 C C . ALA A 1 102 ? -35.565 19.669 7.602 1.00 41.12 102 ALA A C 1
ATOM 787 O O . ALA A 1 102 ? -35.149 20.818 7.464 1.00 41.12 102 ALA A O 1
ATOM 788 N N . LEU A 1 103 ? -35.592 18.755 6.628 1.00 50.50 103 LEU A N 1
ATOM 789 C CA . LEU A 1 103 ? -35.226 18.890 5.215 1.00 50.50 103 LEU A CA 1
ATOM 790 C C . LEU A 1 103 ? -35.444 20.304 4.642 1.00 50.50 103 LEU A C 1
ATOM 792 O O . LEU A 1 103 ? -36.573 20.701 4.357 1.00 50.50 103 LEU A O 1
ATOM 796 N N . ALA A 1 104 ? -34.347 21.024 4.397 1.00 40.94 104 ALA A N 1
ATOM 797 C CA . ALA A 1 104 ? -34.335 22.180 3.509 1.00 40.94 104 ALA A CA 1
ATOM 798 C C . ALA A 1 104 ? -34.043 21.707 2.067 1.00 40.94 104 ALA A C 1
ATOM 800 O O . ALA A 1 104 ? -33.005 21.079 1.838 1.00 40.94 104 ALA A O 1
ATOM 801 N N . PRO A 1 105 ? -34.911 21.993 1.078 1.00 51.88 105 PRO A N 1
ATOM 802 C CA . PRO A 1 105 ? -34.660 21.672 -0.318 1.00 51.88 105 PRO A CA 1
ATOM 803 C C . PRO A 1 105 ? -33.882 22.833 -0.949 1.00 51.88 105 PRO A C 1
ATOM 805 O O . PRO A 1 105 ? -34.491 23.829 -1.322 1.00 51.88 105 PRO A O 1
ATOM 808 N N . ASN A 1 106 ? -32.547 22.741 -0.958 1.00 46.16 106 ASN A N 1
ATOM 809 C CA . ASN A 1 106 ? -31.594 23.447 -1.847 1.00 46.16 106 ASN A CA 1
ATOM 810 C C . ASN A 1 106 ? -30.194 23.509 -1.210 1.00 46.16 106 ASN A C 1
ATOM 812 O O . ASN A 1 106 ? -29.618 24.581 -1.028 1.00 46.16 106 ASN A O 1
ATOM 816 N N . VAL A 1 107 ? -29.623 22.352 -0.873 1.00 52.50 107 VAL A N 1
ATOM 817 C CA . VAL A 1 107 ? -28.166 22.261 -0.724 1.00 52.50 107 VAL A CA 1
ATOM 818 C C . VAL A 1 107 ? -27.630 21.996 -2.132 1.00 52.50 107 VAL A C 1
ATOM 820 O O . VAL A 1 107 ? -28.062 21.006 -2.725 1.00 52.50 107 VAL A O 1
ATOM 823 N N . PRO A 1 108 ? -26.769 22.853 -2.720 1.00 49.66 108 PRO A N 1
ATOM 824 C CA . PRO A 1 108 ? -26.102 22.495 -3.964 1.00 49.66 108 PRO A CA 1
ATOM 825 C C . PRO A 1 108 ? -25.387 21.169 -3.722 1.00 49.6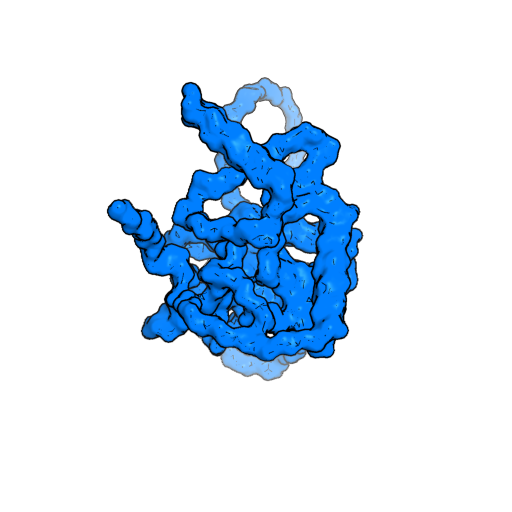6 108 PRO A C 1
ATOM 827 O O . PRO A 1 108 ? -24.626 21.051 -2.764 1.00 49.66 108 PRO A O 1
ATOM 830 N N . GLU A 1 109 ? -25.703 20.165 -4.535 1.00 56.44 109 GLU A N 1
ATOM 831 C CA . GLU A 1 109 ? -25.098 18.841 -4.480 1.00 56.44 109 GLU A CA 1
ATOM 832 C C . GLU A 1 109 ? -23.589 19.027 -4.683 1.00 56.44 109 GLU A C 1
ATOM 834 O O . GLU A 1 109 ? -23.110 19.231 -5.799 1.00 56.44 109 GLU A O 1
ATOM 839 N N . ILE A 1 110 ? -22.837 19.100 -3.578 1.00 63.78 110 ILE A N 1
ATOM 840 C CA . ILE A 1 110 ? -21.383 19.201 -3.627 1.00 63.78 110 ILE A CA 1
ATOM 841 C C . ILE A 1 110 ? -20.934 17.874 -4.225 1.00 63.78 110 ILE A C 1
ATOM 843 O O . ILE A 1 110 ? -20.954 16.845 -3.555 1.00 63.78 110 ILE A O 1
ATOM 847 N N . SER A 1 111 ? -20.602 17.885 -5.514 1.00 76.94 111 SER A N 1
ATOM 848 C CA . SER A 1 111 ? -20.077 16.708 -6.189 1.00 76.94 111 SER A CA 1
ATOM 849 C C . SER A 1 111 ? -18.699 16.423 -5.609 1.00 76.94 111 SER A C 1
ATOM 851 O O . SER A 1 111 ? -17.757 17.180 -5.819 1.00 76.94 111 SER A O 1
ATOM 853 N N . TYR A 1 112 ? -18.582 15.366 -4.814 1.00 82.44 112 TYR A N 1
ATOM 854 C CA . TYR A 1 112 ? -17.292 14.878 -4.344 1.00 82.44 112 TYR A CA 1
ATOM 855 C C . TYR A 1 112 ? -16.731 13.891 -5.368 1.00 82.44 112 TYR A C 1
ATOM 857 O O . TYR A 1 112 ? -17.463 13.082 -5.933 1.00 82.44 112 TYR A O 1
ATOM 865 N N . ILE A 1 113 ? -15.422 13.946 -5.598 1.00 90.50 113 ILE A N 1
ATOM 866 C CA . ILE A 1 113 ? -14.693 12.924 -6.344 1.00 90.50 113 ILE A CA 1
ATOM 867 C C . ILE A 1 113 ? -14.311 11.828 -5.352 1.00 90.50 113 ILE A C 1
ATOM 869 O O . ILE A 1 113 ? -13.628 12.091 -4.358 1.00 90.50 113 ILE A O 1
ATOM 873 N N . GLU A 1 114 ? -14.754 10.608 -5.631 1.00 94.00 114 GLU A N 1
ATOM 874 C CA . GLU A 1 114 ? -14.365 9.416 -4.885 1.00 94.00 114 GLU A CA 1
ATOM 875 C C . GLU A 1 114 ? -12.998 8.917 -5.370 1.00 94.00 114 GLU A C 1
ATOM 877 O O . GLU A 1 114 ? -12.803 8.635 -6.553 1.00 94.00 114 GLU A O 1
ATOM 882 N N . GLU A 1 115 ? -12.037 8.803 -4.455 1.00 95.06 115 GLU A N 1
ATOM 883 C CA . GLU A 1 115 ? -10.715 8.237 -4.726 1.00 95.06 115 GLU A CA 1
ATOM 884 C C . GLU A 1 115 ? -10.495 6.992 -3.853 1.00 95.06 115 GLU A C 1
ATOM 886 O O . GLU A 1 115 ? -10.587 7.093 -2.627 1.00 95.06 115 GLU A O 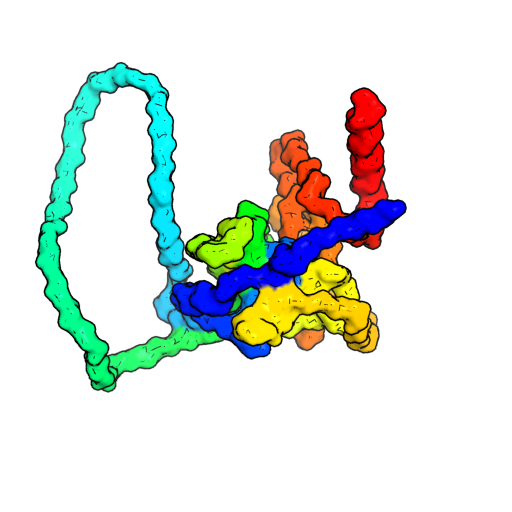1
ATOM 891 N N . PRO A 1 116 ? -10.193 5.815 -4.431 1.00 96.62 116 PRO A N 1
ATOM 892 C CA . PRO A 1 116 ? -9.904 4.624 -3.642 1.00 96.62 116 PRO A CA 1
ATOM 893 C C . PRO A 1 116 ? -8.573 4.783 -2.893 1.00 96.62 116 PRO A C 1
ATOM 895 O O . PRO A 1 116 ? -7.586 5.303 -3.429 1.00 96.62 116 PRO A O 1
ATOM 898 N N . VAL A 1 117 ? -8.541 4.328 -1.639 1.00 97.12 117 VAL A N 1
ATOM 899 C CA . VAL A 1 117 ? -7.392 4.466 -0.735 1.00 97.12 117 VAL A CA 1
ATOM 900 C C . VAL A 1 117 ? -7.088 3.182 0.031 1.00 97.12 117 VAL A C 1
ATOM 902 O O . VAL A 1 117 ? -7.952 2.333 0.255 1.00 97.12 117 VAL A O 1
ATOM 905 N N . ILE A 1 118 ? -5.842 3.069 0.487 1.00 96.06 118 ILE A N 1
ATOM 906 C CA . ILE A 1 118 ? -5.387 2.035 1.416 1.00 96.06 118 ILE A CA 1
ATOM 907 C C . ILE A 1 118 ? -4.802 2.712 2.654 1.00 96.06 118 ILE A C 1
ATOM 909 O O . ILE A 1 118 ? -3.875 3.517 2.563 1.00 96.06 118 ILE A O 1
ATOM 913 N N . ALA A 1 119 ? -5.317 2.345 3.821 1.00 96.56 119 ALA A N 1
ATOM 914 C CA . ALA A 1 119 ? -4.747 2.682 5.115 1.00 96.56 119 ALA A CA 1
ATOM 915 C C . ALA A 1 119 ? -3.741 1.623 5.560 1.00 96.56 119 ALA A C 1
ATOM 917 O O . ALA A 1 119 ? -4.060 0.436 5.580 1.00 96.56 119 ALA A O 1
ATOM 918 N N . ARG A 1 120 ? -2.564 2.068 5.996 1.00 95.81 120 ARG A N 1
ATOM 919 C CA . ARG A 1 120 ? -1.591 1.298 6.770 1.00 95.81 120 ARG A CA 1
ATOM 920 C C . ARG A 1 120 ? -1.755 1.647 8.244 1.00 95.81 120 ARG A C 1
ATOM 922 O O . ARG A 1 120 ? -1.507 2.782 8.639 1.00 95.81 120 ARG A O 1
ATOM 929 N N . VAL A 1 121 ? -2.179 0.677 9.043 1.00 95.69 121 VAL A N 1
ATOM 930 C CA . VAL A 1 121 ? -2.396 0.806 10.488 1.00 95.69 121 VAL A CA 1
ATOM 931 C C . VAL A 1 121 ? -1.259 0.086 11.205 1.00 95.69 121 VAL A C 1
ATOM 933 O O . VAL A 1 121 ? -1.064 -1.110 10.984 1.00 95.69 121 VAL A O 1
ATOM 936 N N . SER A 1 122 ? -0.509 0.778 12.060 1.00 93.56 122 SER A N 1
ATOM 937 C CA . SER A 1 122 ? 0.621 0.175 12.780 1.00 93.56 122 SER A CA 1
ATOM 938 C C . SER A 1 122 ? 0.730 0.679 14.217 1.00 93.56 122 SER A C 1
ATOM 940 O O . SER A 1 122 ? 0.383 1.821 14.519 1.00 93.56 122 SER A O 1
ATOM 942 N N . TYR A 1 123 ? 1.265 -0.170 15.096 1.00 92.75 123 TYR A N 1
ATOM 943 C CA . TYR A 1 123 ? 1.705 0.213 16.442 1.00 92.75 123 TYR A CA 1
ATOM 944 C C . TYR A 1 123 ? 3.126 0.807 16.448 1.00 92.75 123 TYR A C 1
ATOM 946 O O . TYR A 1 123 ? 3.555 1.407 17.433 1.00 92.75 123 TYR A O 1
ATOM 954 N N . GLN A 1 124 ? 3.875 0.681 15.346 1.00 90.75 124 GLN A N 1
ATOM 955 C CA . GLN A 1 124 ? 5.244 1.187 15.227 1.00 90.75 124 GLN A CA 1
ATOM 956 C C . GLN A 1 124 ? 5.254 2.648 14.763 1.00 90.75 124 GLN A C 1
ATOM 958 O O . GLN A 1 124 ? 5.696 2.968 13.658 1.00 90.75 124 GLN A O 1
ATOM 963 N N . VAL A 1 125 ? 4.773 3.541 15.633 1.00 91.12 125 VAL A N 1
ATOM 964 C CA . VAL A 1 125 ? 4.487 4.949 15.308 1.00 91.12 125 VAL A CA 1
ATOM 965 C C . VAL A 1 125 ? 5.646 5.653 14.601 1.00 91.12 125 VAL A C 1
ATOM 967 O O . VAL A 1 125 ? 5.505 6.067 13.455 1.00 91.12 125 VAL A O 1
ATOM 970 N N . LEU A 1 126 ? 6.818 5.735 15.239 1.00 90.06 126 LEU A N 1
ATOM 971 C CA . LEU A 1 126 ? 7.958 6.488 14.697 1.00 90.06 126 LEU A CA 1
ATOM 972 C C . LEU A 1 126 ? 8.444 5.949 13.347 1.00 90.06 126 LEU A C 1
ATOM 974 O O . LEU A 1 126 ? 8.896 6.710 12.491 1.00 90.06 126 LEU A O 1
ATOM 978 N N . ARG A 1 127 ? 8.359 4.630 13.157 1.00 87.25 127 ARG A N 1
ATOM 979 C CA . ARG A 1 127 ? 8.817 3.973 11.936 1.00 87.25 127 ARG A CA 1
ATOM 980 C C . ARG A 1 127 ? 7.883 4.275 10.774 1.00 87.25 127 ARG A C 1
ATOM 982 O O . ARG A 1 127 ? 8.365 4.633 9.705 1.00 87.25 127 ARG A O 1
ATOM 989 N N . GLU A 1 128 ? 6.576 4.161 10.983 1.00 90.75 128 GLU A N 1
ATOM 990 C CA . GLU A 1 128 ? 5.597 4.457 9.936 1.00 90.75 128 GLU A CA 1
ATOM 991 C C . GLU A 1 128 ? 5.578 5.959 9.607 1.00 90.75 128 GLU A C 1
ATOM 993 O O . GLU A 1 128 ? 5.559 6.314 8.433 1.00 90.75 128 GLU A O 1
ATOM 998 N N . GLU A 1 129 ? 5.697 6.849 10.602 1.00 92.62 129 GLU A N 1
ATOM 999 C CA . GLU A 1 129 ? 5.789 8.297 10.363 1.00 92.62 129 GLU A CA 1
ATOM 1000 C C . GLU A 1 129 ? 7.021 8.664 9.535 1.00 92.62 129 GLU A C 1
ATOM 1002 O O . GLU A 1 129 ? 6.897 9.369 8.532 1.00 92.62 129 GLU A O 1
ATOM 1007 N N . ARG A 1 130 ? 8.212 8.178 9.914 1.00 90.56 130 ARG A N 1
ATOM 1008 C CA . ARG A 1 130 ? 9.440 8.407 9.136 1.00 90.56 130 ARG A CA 1
ATOM 1009 C C . ARG A 1 130 ? 9.260 7.910 7.703 1.00 90.56 130 ARG A C 1
ATOM 1011 O O . ARG A 1 130 ? 9.552 8.636 6.757 1.00 90.56 130 ARG A O 1
ATOM 1018 N N . ALA A 1 131 ? 8.755 6.692 7.549 1.00 88.38 131 ALA A N 1
ATOM 1019 C CA . ALA A 1 131 ? 8.594 6.059 6.253 1.00 88.38 131 ALA A CA 1
ATOM 1020 C C . ALA A 1 131 ? 7.565 6.811 5.372 1.00 88.38 131 ALA A C 1
ATOM 1022 O O . ALA A 1 131 ? 7.791 7.003 4.175 1.00 88.38 131 ALA A O 1
ATOM 1023 N N . PHE A 1 132 ? 6.478 7.327 5.959 1.00 93.06 132 PHE A N 1
ATOM 1024 C CA . PHE A 1 132 ? 5.509 8.183 5.268 1.00 93.06 132 PHE A CA 1
ATOM 1025 C C . PHE A 1 132 ? 6.146 9.479 4.757 1.00 93.06 132 PHE A C 1
ATOM 1027 O O . PHE A 1 132 ? 5.978 9.826 3.588 1.00 93.06 132 PHE A O 1
ATOM 1034 N N . HIS A 1 133 ? 6.912 10.180 5.599 1.00 91.88 133 HIS A N 1
ATOM 1035 C CA . HIS A 1 133 ? 7.573 11.429 5.207 1.00 91.88 133 HIS A CA 1
ATOM 1036 C C . HIS A 1 133 ? 8.636 11.211 4.130 1.00 91.88 133 HIS A C 1
ATOM 1038 O O . HIS A 1 133 ? 8.719 12.000 3.192 1.00 91.88 133 HIS A O 1
ATOM 1044 N N . ILE A 1 134 ? 9.393 10.117 4.215 1.00 88.50 134 ILE A N 1
ATOM 1045 C CA . ILE A 1 134 ? 10.345 9.719 3.174 1.00 88.50 134 ILE A CA 1
ATOM 1046 C C . ILE A 1 134 ? 9.618 9.456 1.855 1.00 88.50 134 ILE A C 1
ATOM 1048 O O . ILE A 1 134 ? 10.004 10.001 0.824 1.00 88.50 134 ILE A O 1
ATOM 1052 N N . THR A 1 135 ? 8.528 8.684 1.886 1.00 89.94 135 THR A N 1
ATOM 1053 C CA . THR A 1 135 ? 7.718 8.410 0.688 1.00 89.94 135 THR A CA 1
ATOM 1054 C C . THR A 1 135 ? 7.171 9.705 0.089 1.00 89.94 135 THR A C 1
ATOM 1056 O O . THR A 1 135 ? 7.219 9.904 -1.121 1.00 89.94 135 THR A O 1
ATOM 1059 N N . LYS A 1 136 ? 6.695 10.623 0.937 1.00 91.44 136 LYS A N 1
ATOM 1060 C CA . LYS A 1 136 ? 6.203 11.937 0.517 1.00 91.44 136 LYS A CA 1
ATOM 1061 C C . LYS A 1 136 ? 7.301 12.770 -0.131 1.00 91.44 136 LYS A C 1
ATOM 1063 O O . LYS A 1 136 ? 7.056 13.362 -1.174 1.00 91.44 136 LYS A O 1
ATOM 1068 N N . SER A 1 137 ? 8.499 12.789 0.451 1.00 89.81 137 SER A N 1
ATOM 1069 C CA . SER A 1 137 ? 9.654 13.464 -0.140 1.00 89.81 137 SER A CA 1
ATOM 1070 C C . SER A 1 137 ? 9.999 12.877 -1.505 1.00 89.81 137 SER A C 1
ATOM 1072 O O . SER A 1 137 ? 10.188 13.631 -2.448 1.00 89.81 137 SER A O 1
ATOM 1074 N N . LEU A 1 138 ? 10.024 11.548 -1.621 1.00 88.19 138 LEU A N 1
ATOM 1075 C CA . LEU A 1 138 ? 10.393 10.844 -2.846 1.00 88.19 138 LEU A CA 1
ATOM 1076 C C . LEU A 1 138 ? 9.417 11.108 -3.997 1.00 88.19 138 LEU A C 1
ATOM 1078 O O . LEU A 1 138 ? 9.847 11.388 -5.110 1.00 88.19 138 LEU A O 1
ATOM 1082 N N . VAL A 1 139 ? 8.110 11.070 -3.724 1.00 91.12 139 VAL A N 1
ATOM 1083 C CA . VAL A 1 139 ? 7.083 11.416 -4.720 1.00 91.12 139 VAL A CA 1
ATOM 1084 C C . VAL A 1 139 ? 7.231 12.870 -5.164 1.00 91.12 139 VAL A C 1
ATOM 1086 O O . VAL A 1 139 ? 7.070 13.177 -6.333 1.00 91.12 139 VAL A O 1
ATOM 1089 N N . LEU A 1 140 ? 7.580 13.786 -4.259 1.00 90.19 140 LEU A N 1
ATOM 1090 C CA . LEU A 1 140 ? 7.754 15.192 -4.626 1.00 90.19 140 LEU A CA 1
ATOM 1091 C C . LEU A 1 140 ? 9.050 15.461 -5.405 1.00 90.19 140 LEU A C 1
ATOM 1093 O O . LEU A 1 140 ? 9.060 16.358 -6.244 1.00 90.19 140 LEU A O 1
ATOM 1097 N N . SER A 1 141 ? 10.135 14.736 -5.117 1.00 89.25 141 SER A N 1
ATOM 1098 C CA . SER A 1 141 ? 11.461 15.029 -5.676 1.00 89.25 141 SER A CA 1
ATOM 1099 C C . SER A 1 141 ? 11.858 14.156 -6.864 1.00 89.25 141 SER A C 1
ATOM 1101 O O . SER A 1 141 ? 12.565 14.638 -7.745 1.00 89.25 141 SER A O 1
ATOM 1103 N N . ALA A 1 142 ? 11.447 12.887 -6.886 1.00 88.62 142 ALA A N 1
ATOM 1104 C CA . ALA A 1 142 ? 11.977 11.875 -7.801 1.00 88.62 142 ALA A CA 1
ATOM 1105 C C . ALA A 1 142 ? 10.900 11.064 -8.548 1.00 88.62 142 ALA A C 1
ATOM 1107 O O . ALA A 1 142 ? 11.226 10.422 -9.541 1.00 88.62 142 ALA A O 1
ATOM 1108 N N . ASP A 1 143 ? 9.634 11.105 -8.113 1.00 90.88 143 ASP A N 1
ATOM 1109 C CA . ASP A 1 143 ? 8.499 10.474 -8.809 1.00 90.88 143 ASP A CA 1
ATOM 1110 C C . ASP A 1 143 ? 7.235 11.365 -8.799 1.00 90.88 143 ASP A C 1
ATOM 1112 O O . ASP A 1 143 ? 6.219 11.006 -8.191 1.00 90.88 143 ASP A O 1
ATOM 1116 N N . PRO A 1 144 ? 7.279 12.552 -9.440 1.00 88.12 144 PRO A N 1
ATOM 1117 C CA . PRO A 1 144 ? 6.181 13.525 -9.404 1.00 88.12 144 PRO A CA 1
ATOM 1118 C C . PRO A 1 144 ? 4.892 13.016 -10.059 1.00 88.12 144 PRO A C 1
ATOM 1120 O O . PRO A 1 144 ? 3.796 13.381 -9.629 1.00 88.12 144 PRO A O 1
ATOM 1123 N N . GLU A 1 145 ? 5.014 12.137 -11.055 1.00 88.81 145 GLU A N 1
ATOM 1124 C CA . GLU A 1 145 ? 3.873 11.533 -11.748 1.00 88.81 145 GLU A CA 1
ATOM 1125 C C . GLU A 1 145 ? 3.256 10.361 -10.955 1.00 88.81 145 GLU A C 1
ATOM 1127 O O . GLU A 1 145 ? 2.131 9.941 -11.234 1.00 88.81 145 GLU A O 1
ATOM 1132 N N . GLY A 1 146 ? 3.936 9.859 -9.914 1.00 87.31 146 GLY A N 1
ATOM 1133 C CA . GLY A 1 146 ? 3.453 8.753 -9.081 1.00 87.31 146 GLY A CA 1
ATOM 1134 C C . GLY A 1 146 ? 3.375 7.430 -9.847 1.00 87.31 146 GLY A C 1
ATOM 1135 O O . GLY A 1 146 ? 2.430 6.640 -9.677 1.00 87.31 146 GLY A O 1
ATOM 1136 N N . GLU A 1 147 ? 4.334 7.205 -10.740 1.00 91.31 147 GLU A N 1
ATOM 1137 C CA . GLU A 1 147 ? 4.378 6.025 -11.595 1.00 91.31 147 GLU A CA 1
ATOM 1138 C C . GLU A 1 147 ? 4.973 4.825 -10.856 1.00 91.31 147 GLU A C 1
ATOM 1140 O O . GLU A 1 147 ? 4.455 3.713 -10.992 1.00 91.31 147 GLU A O 1
ATOM 1145 N N . HIS A 1 148 ? 5.958 5.059 -9.987 1.00 92.31 148 HIS A N 1
ATOM 1146 C CA . HIS A 1 148 ? 6.761 4.021 -9.334 1.00 92.31 148 HIS A CA 1
ATOM 1147 C C . HIS A 1 148 ? 6.563 3.960 -7.821 1.00 92.31 148 HIS A C 1
ATOM 1149 O O . HIS A 1 148 ? 6.849 2.940 -7.198 1.00 92.31 148 HIS A O 1
ATOM 1155 N N . ILE A 1 149 ? 6.050 5.014 -7.200 1.00 91.94 149 ILE A N 1
ATOM 1156 C CA . ILE A 1 149 ? 5.872 5.134 -5.758 1.00 91.94 149 ILE A CA 1
ATOM 1157 C C . ILE A 1 149 ? 4.401 5.404 -5.467 1.00 91.94 149 ILE A C 1
ATOM 1159 O O . ILE A 1 149 ? 3.754 6.257 -6.072 1.00 91.94 149 ILE A O 1
ATOM 1163 N N . ILE A 1 150 ? 3.835 4.660 -4.516 1.00 93.06 150 ILE A N 1
ATOM 1164 C CA . ILE A 1 150 ? 2.437 4.873 -4.144 1.00 93.06 150 ILE A CA 1
ATOM 1165 C C . ILE A 1 150 ? 2.294 6.239 -3.468 1.00 93.06 150 ILE A C 1
ATOM 1167 O O . ILE A 1 150 ? 2.932 6.516 -2.452 1.00 93.06 150 ILE A O 1
ATOM 1171 N N . LYS A 1 151 ? 1.398 7.066 -4.012 1.00 93.12 151 LYS A N 1
ATOM 1172 C CA . LYS A 1 151 ? 1.150 8.427 -3.540 1.00 93.12 151 LYS A CA 1
ATOM 1173 C C . LYS A 1 151 ? 0.648 8.443 -2.084 1.00 93.12 151 LYS A C 1
ATOM 1175 O O . LYS A 1 151 ? -0.441 7.920 -1.822 1.00 93.12 151 LYS A O 1
ATOM 1180 N N . PRO A 1 152 ? 1.386 9.064 -1.145 1.00 94.75 152 PRO A N 1
ATOM 1181 C CA . PRO A 1 152 ? 0.909 9.285 0.213 1.00 94.75 152 PRO A CA 1
ATOM 1182 C C . PRO A 1 152 ? -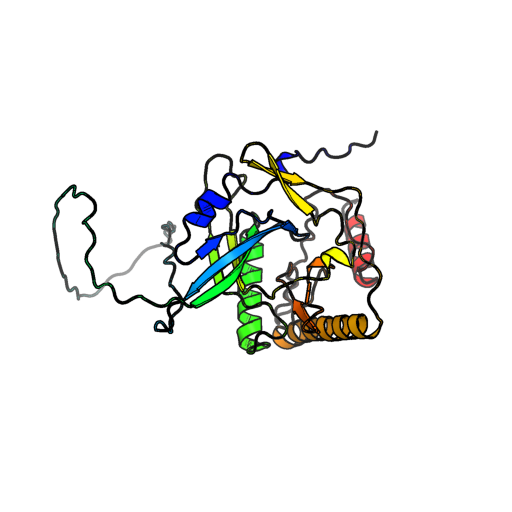0.147 10.393 0.222 1.00 94.75 152 PRO A C 1
ATOM 1184 O O . PRO A 1 152 ? -0.004 11.406 -0.467 1.00 94.75 152 PRO A O 1
ATOM 1187 N N . LEU A 1 153 ? -1.205 10.201 1.006 1.00 95.25 153 LEU A N 1
ATOM 1188 C CA . LEU A 1 153 ? -2.324 11.137 1.110 1.00 95.25 153 LEU A CA 1
ATOM 1189 C C . LEU A 1 153 ? -2.365 11.808 2.479 1.00 95.25 153 LEU A C 1
ATOM 1191 O O . LEU A 1 153 ? -2.397 13.034 2.540 1.00 95.25 153 LEU A O 1
ATOM 1195 N N . ASP A 1 154 ? -2.333 11.022 3.555 1.00 96.50 154 ASP A N 1
ATOM 1196 C CA . ASP A 1 154 ? -2.546 11.539 4.908 1.00 96.50 154 ASP A CA 1
ATOM 1197 C C . ASP A 1 154 ? -1.856 10.688 5.980 1.00 96.50 154 ASP A C 1
ATOM 1199 O O . ASP A 1 154 ? -1.603 9.501 5.771 1.00 96.50 154 ASP A O 1
ATOM 1203 N N . LEU A 1 155 ? -1.554 11.296 7.124 1.00 96.75 155 LEU A N 1
ATOM 1204 C CA . LEU A 1 155 ? -0.891 10.655 8.258 1.00 96.75 155 LEU A CA 1
ATOM 1205 C C . LEU A 1 155 ? -1.540 11.129 9.556 1.00 96.75 155 LEU A C 1
ATOM 1207 O O . LEU A 1 155 ? -1.504 12.311 9.891 1.00 96.75 155 LEU A O 1
ATOM 1211 N N . LEU A 1 156 ? -2.115 10.190 10.300 1.00 96.62 156 LEU A N 1
ATOM 1212 C CA . LEU A 1 156 ? -2.937 10.459 11.473 1.00 96.62 156 LEU A CA 1
ATOM 1213 C C . LEU A 1 156 ? -2.508 9.554 12.627 1.00 96.62 156 LEU A C 1
ATOM 1215 O O . LEU A 1 156 ? -2.129 8.403 12.426 1.00 96.62 156 LEU A O 1
ATOM 1219 N N . ARG A 1 157 ? -2.618 10.041 13.862 1.00 95.75 157 ARG A N 1
ATOM 1220 C CA . ARG A 1 157 ? -2.514 9.203 15.064 1.00 95.75 157 ARG A CA 1
ATOM 1221 C C . ARG A 1 157 ? -3.910 8.977 15.622 1.00 95.75 157 ARG A C 1
ATOM 1223 O O . ARG A 1 157 ? -4.646 9.938 15.829 1.00 95.75 157 ARG A O 1
ATOM 1230 N N . LEU A 1 158 ? -4.274 7.723 15.871 1.00 93.44 158 LEU A N 1
ATOM 1231 C CA . LEU A 1 158 ? -5.567 7.406 16.469 1.00 93.44 158 LEU A CA 1
ATOM 1232 C C . LEU A 1 158 ? -5.531 7.680 17.975 1.00 93.44 158 LEU A C 1
ATOM 1234 O O . LEU A 1 158 ? -4.524 7.435 18.643 1.00 93.44 158 LEU A O 1
ATOM 1238 N N . THR A 1 159 ? -6.648 8.158 18.521 1.00 91.31 159 THR A N 1
ATOM 1239 C CA . THR A 1 159 ? -6.807 8.330 19.968 1.00 91.31 159 THR A CA 1
ATOM 1240 C C . THR A 1 159 ? -6.721 6.968 20.664 1.00 91.31 159 THR A C 1
ATOM 1242 O O . THR A 1 159 ? -7.481 6.067 20.287 1.00 91.31 159 THR A O 1
ATOM 1245 N N . PRO A 1 160 ? -5.847 6.797 21.674 1.00 89.19 160 PRO A N 1
ATOM 1246 C CA . PRO A 1 160 ? -5.758 5.555 22.435 1.00 89.19 160 PRO A CA 1
ATOM 1247 C C . PRO A 1 160 ? -7.096 5.188 23.091 1.00 89.19 160 PRO A C 1
ATOM 1249 O O . PRO A 1 160 ? -7.806 6.056 23.600 1.00 89.19 160 PRO A O 1
ATOM 1252 N N . GLN A 1 161 ? -7.437 3.904 23.087 1.00 88.75 161 GLN A N 1
ATOM 1253 C CA . GLN A 1 161 ? -8.628 3.338 23.719 1.00 88.75 161 GLN A CA 1
ATOM 1254 C C . GLN A 1 161 ? -8.238 2.198 24.664 1.00 88.75 161 GLN A C 1
ATOM 1256 O O . GLN A 1 161 ? -7.130 1.664 24.618 1.00 88.75 161 GLN A O 1
ATOM 1261 N N . GLN A 1 162 ? -9.161 1.822 25.553 1.00 85.56 162 GLN A N 1
ATOM 1262 C CA . GLN A 1 162 ? -8.962 0.674 26.436 1.00 85.56 162 GLN A CA 1
ATOM 1263 C C . GLN A 1 162 ? -8.806 -0.612 25.612 1.00 85.56 162 GLN A C 1
ATOM 1265 O O . GLN A 1 162 ? -9.569 -0.846 24.678 1.00 85.56 162 GLN A O 1
ATOM 1270 N N . GLY A 1 163 ? -7.825 -1.440 25.975 1.00 83.81 163 GLY A N 1
ATOM 1271 C CA . GLY A 1 163 ? -7.479 -2.658 25.235 1.00 83.81 163 GLY A CA 1
ATOM 1272 C C . GLY A 1 163 ? -6.416 -2.457 24.152 1.00 83.81 163 GLY A C 1
ATOM 1273 O O . GLY A 1 163 ? -5.945 -3.440 23.585 1.00 83.81 163 GLY A O 1
ATOM 1274 N N . ASP A 1 164 ? -5.985 -1.218 23.893 1.00 87.38 164 ASP A N 1
ATOM 1275 C CA . ASP A 1 164 ? -4.848 -0.977 23.011 1.00 87.38 164 ASP A CA 1
ATOM 1276 C C . ASP A 1 164 ? -3.538 -1.441 23.631 1.00 87.38 164 ASP A C 1
ATOM 1278 O O . ASP A 1 164 ? -3.257 -1.225 24.811 1.00 87.38 164 ASP A O 1
ATOM 1282 N N . ARG A 1 165 ? -2.679 -1.993 22.777 1.00 87.75 165 ARG A N 1
ATOM 1283 C CA . ARG A 1 165 ? -1.319 -2.386 23.156 1.00 87.75 165 ARG A CA 1
ATOM 1284 C C . ARG A 1 165 ? -0.311 -1.239 23.058 1.00 87.75 165 ARG A C 1
ATOM 1286 O O . ARG A 1 165 ? 0.827 -1.383 23.490 1.00 87.75 165 ARG A O 1
ATOM 1293 N N . GLY A 1 166 ? -0.722 -0.098 22.509 1.00 89.69 166 GLY A N 1
ATOM 1294 C CA . GLY A 1 166 ? 0.111 1.086 22.350 1.00 89.69 166 GLY A CA 1
ATOM 1295 C C . GLY A 1 166 ? -0.549 2.136 21.466 1.00 89.69 166 GLY A C 1
ATOM 1296 O O . GLY A 1 166 ? -1.677 1.965 21.007 1.00 89.69 166 GLY A O 1
ATOM 1297 N N . ALA A 1 167 ? 0.171 3.228 21.216 1.00 92.38 167 ALA A N 1
ATOM 1298 C CA . ALA A 1 167 ? -0.270 4.247 20.273 1.00 92.38 167 ALA A CA 1
ATOM 1299 C C . ALA A 1 167 ? -0.348 3.669 18.852 1.00 92.38 167 ALA A C 1
ATOM 1301 O O . ALA A 1 167 ? 0.534 2.922 18.431 1.00 92.38 167 ALA A O 1
ATOM 1302 N N . ILE A 1 168 ? -1.393 4.043 18.116 1.00 94.94 168 ILE A N 1
ATOM 1303 C CA . ILE A 1 168 ? -1.635 3.571 16.753 1.00 94.94 168 ILE A CA 1
ATOM 1304 C C . ILE A 1 168 ? -1.483 4.745 15.794 1.00 94.94 168 ILE A C 1
ATOM 1306 O O . ILE A 1 168 ? -2.067 5.813 15.997 1.00 94.94 168 ILE A O 1
ATOM 1310 N N . VAL A 1 169 ? -0.717 4.530 14.731 1.00 95.81 169 VAL A N 1
ATOM 1311 C CA . VAL A 1 169 ? -0.588 5.463 13.614 1.00 95.81 169 VAL A CA 1
ATOM 1312 C C . VAL A 1 169 ? -1.259 4.888 12.374 1.00 95.81 169 VAL A C 1
ATOM 1314 O O . VAL A 1 169 ? -1.264 3.676 12.145 1.00 95.81 169 VAL A O 1
ATOM 1317 N N . LEU A 1 170 ? -1.834 5.786 11.589 1.00 96.50 170 LEU A N 1
ATOM 1318 C CA . LEU A 1 170 ? -2.508 5.523 10.338 1.00 96.50 170 LEU A CA 1
ATOM 1319 C C . LEU A 1 170 ? -1.831 6.324 9.229 1.00 96.50 170 LEU A C 1
ATOM 1321 O O . LEU A 1 170 ? -1.864 7.551 9.247 1.00 96.50 170 LEU A O 1
ATOM 1325 N N . ALA A 1 171 ? -1.258 5.634 8.252 1.00 96.75 171 ALA A N 1
ATOM 1326 C CA . ALA A 1 171 ? -0.719 6.239 7.043 1.00 96.75 171 ALA A CA 1
ATOM 1327 C C . ALA A 1 171 ? -1.610 5.863 5.851 1.00 96.75 171 ALA A C 1
ATOM 1329 O O . ALA A 1 171 ? -1.773 4.686 5.533 1.00 96.75 171 ALA A O 1
ATOM 1330 N N . ILE A 1 172 ? -2.223 6.854 5.209 1.00 97.19 172 ILE A N 1
ATOM 1331 C CA . ILE A 1 172 ? -3.193 6.674 4.126 1.00 97.19 172 ILE A CA 1
ATOM 1332 C C . ILE A 1 172 ? -2.517 6.962 2.789 1.00 97.19 172 ILE A C 1
ATOM 1334 O O . ILE A 1 172 ? -1.864 7.992 2.610 1.00 97.19 172 ILE A O 1
ATOM 1338 N N . TYR A 1 173 ? -2.711 6.058 1.837 1.00 96.19 173 TYR A N 1
ATOM 1339 C CA . TYR A 1 173 ? -2.137 6.107 0.500 1.00 96.19 173 TYR A CA 1
ATOM 1340 C C . TYR A 1 173 ? -3.227 5.958 -0.554 1.00 96.19 173 TYR A C 1
ATOM 1342 O O . TYR A 1 173 ? -4.252 5.320 -0.310 1.00 96.19 173 TYR A O 1
ATOM 1350 N N . LYS A 1 174 ? -2.989 6.503 -1.748 1.00 95.06 174 LYS A N 1
ATOM 1351 C CA . LYS A 1 174 ? -3.841 6.240 -2.910 1.00 95.06 174 LYS A CA 1
ATOM 1352 C C . LYS A 1 174 ? -3.777 4.757 -3.264 1.00 95.06 174 LYS A C 1
ATOM 1354 O O . LYS A 1 174 ? -2.687 4.190 -3.307 1.00 95.06 174 LYS A O 1
ATOM 1359 N N . ASP A 1 175 ? -4.921 4.139 -3.537 1.00 94.81 175 ASP A N 1
ATOM 1360 C CA . ASP A 1 175 ? -4.963 2.735 -3.939 1.00 94.81 175 ASP A CA 1
ATOM 1361 C C . ASP A 1 175 ? -4.391 2.563 -5.364 1.00 94.81 175 ASP A C 1
ATOM 1363 O O . ASP A 1 175 ? -4.903 3.166 -6.313 1.00 94.81 175 ASP A O 1
ATOM 1367 N N . PRO A 1 176 ? -3.316 1.772 -5.552 1.00 92.12 176 PRO A N 1
ATOM 1368 C CA . PRO A 1 176 ? -2.783 1.454 -6.875 1.00 92.12 176 PRO A CA 1
ATOM 1369 C C . PRO A 1 176 ? -3.610 0.415 -7.664 1.00 92.12 176 PRO A C 1
ATOM 1371 O O . PRO A 1 176 ? -3.308 0.193 -8.838 1.00 92.12 176 PRO A O 1
ATOM 1374 N N . GLY A 1 177 ? -4.632 -0.206 -7.063 1.00 92.00 177 GLY A N 1
ATOM 1375 C CA . GLY A 1 177 ? -5.533 -1.160 -7.709 1.00 92.00 177 GLY A CA 1
ATOM 1376 C C . GLY A 1 177 ? -5.282 -2.618 -7.311 1.00 92.00 177 GLY A C 1
ATOM 1377 O O . GLY A 1 177 ? -4.938 -2.929 -6.171 1.00 92.00 177 GLY A O 1
ATOM 1378 N N . ASN A 1 178 ? -5.492 -3.550 -8.245 1.00 93.06 178 ASN A N 1
ATOM 1379 C CA . ASN A 1 178 ? -5.372 -4.983 -7.971 1.00 93.06 178 ASN A CA 1
ATOM 1380 C C . ASN A 1 178 ? -3.903 -5.433 -7.909 1.00 93.06 178 ASN A C 1
ATOM 1382 O O . ASN A 1 178 ? -3.152 -5.251 -8.864 1.00 93.06 178 ASN A O 1
ATOM 1386 N N . ASN A 1 179 ? -3.506 -6.082 -6.809 1.00 93.12 179 ASN A N 1
ATOM 1387 C CA . ASN A 1 179 ? -2.148 -6.596 -6.632 1.00 93.12 179 ASN A CA 1
ATOM 1388 C C . ASN A 1 179 ? -2.068 -8.085 -6.998 1.00 93.12 179 ASN A C 1
ATOM 1390 O O . ASN A 1 179 ? -2.668 -8.921 -6.322 1.00 93.12 179 ASN A O 1
ATOM 1394 N N . ALA A 1 180 ? -1.271 -8.432 -8.004 1.00 93.56 180 ALA A N 1
ATOM 1395 C CA . ALA A 1 180 ? -1.071 -9.811 -8.439 1.00 93.56 180 ALA A CA 1
ATOM 1396 C C . ALA A 1 180 ? -0.150 -10.614 -7.499 1.00 93.56 180 ALA A C 1
ATOM 1398 O O . ALA A 1 180 ? -0.352 -11.814 -7.329 1.00 93.56 180 ALA A O 1
ATOM 1399 N N . LEU A 1 181 ? 0.817 -9.966 -6.832 1.00 92.31 181 LEU A N 1
ATOM 1400 C CA . LEU A 1 181 ? 1.871 -10.657 -6.066 1.00 92.31 181 LEU A CA 1
ATOM 1401 C C . LEU A 1 181 ? 1.369 -11.658 -5.009 1.00 92.31 181 LEU A C 1
ATOM 1403 O O . LEU A 1 181 ? 1.898 -12.764 -4.989 1.00 92.31 181 LEU A O 1
ATOM 1407 N N . PRO A 1 182 ? 0.336 -11.365 -4.188 1.00 90.38 182 PRO A N 1
ATOM 1408 C CA . PRO A 1 182 ? -0.145 -12.305 -3.175 1.00 90.38 182 PRO A CA 1
ATOM 1409 C C . PRO A 1 182 ? -0.738 -13.599 -3.745 1.00 90.38 182 PRO A C 1
ATOM 1411 O O . PRO A 1 182 ? -0.994 -14.527 -2.985 1.00 90.38 182 PRO A O 1
ATOM 1414 N N . ARG A 1 183 ? -1.022 -13.645 -5.054 1.00 91.19 183 ARG A N 1
ATOM 1415 C CA . ARG A 1 183 ? -1.480 -14.852 -5.753 1.00 91.19 183 ARG A CA 1
ATOM 1416 C C . ARG A 1 183 ? -0.344 -15.595 -6.448 1.00 91.19 183 ARG A C 1
ATOM 1418 O O . ARG A 1 183 ? -0.472 -16.786 -6.690 1.00 91.19 183 ARG A O 1
ATOM 1425 N N . LEU A 1 184 ? 0.742 -14.899 -6.777 1.00 91.56 184 LEU A N 1
ATOM 1426 C CA . LEU A 1 184 ? 1.830 -15.418 -7.609 1.00 91.56 184 LEU A CA 1
ATOM 1427 C C . LEU A 1 184 ? 3.046 -15.880 -6.807 1.00 91.56 184 LEU A C 1
ATOM 1429 O O . LEU A 1 184 ? 3.797 -16.729 -7.276 1.00 91.56 184 LEU A O 1
ATOM 1433 N N . VAL A 1 185 ? 3.269 -15.304 -5.626 1.00 90.00 185 VAL A N 1
ATOM 1434 C CA . VAL A 1 185 ? 4.470 -15.537 -4.822 1.00 90.00 185 VAL A CA 1
ATOM 1435 C C . VAL A 1 185 ? 4.073 -15.787 -3.374 1.00 90.00 185 VAL A C 1
ATOM 1437 O O . VAL A 1 185 ? 3.169 -15.138 -2.848 1.00 90.00 185 VAL A O 1
ATOM 1440 N N . ASP A 1 186 ? 4.777 -16.709 -2.720 1.00 89.44 186 ASP A N 1
ATOM 1441 C CA . ASP A 1 186 ? 4.699 -16.860 -1.272 1.00 89.44 186 ASP A CA 1
ATOM 1442 C C . ASP A 1 186 ? 5.384 -15.663 -0.589 1.00 89.44 186 ASP A C 1
ATOM 1444 O O . ASP A 1 186 ? 6.594 -15.457 -0.701 1.00 89.44 186 ASP A O 1
ATOM 1448 N N . LEU A 1 187 ? 4.582 -14.843 0.092 1.00 87.06 187 LEU A N 1
ATOM 1449 C CA . LEU A 1 187 ? 5.027 -13.637 0.795 1.00 87.06 187 LEU A CA 1
ATOM 1450 C C . LEU A 1 187 ? 5.528 -13.933 2.221 1.00 87.06 187 LEU A C 1
ATOM 1452 O O . LEU A 1 187 ? 5.942 -13.015 2.933 1.00 87.06 187 LEU A O 1
ATOM 1456 N N . GLY A 1 188 ? 5.529 -15.207 2.619 1.00 86.00 188 GLY A N 1
ATOM 1457 C CA . GLY A 1 188 ? 6.006 -15.685 3.905 1.00 86.00 188 GLY A CA 1
ATOM 1458 C C . GLY A 1 188 ? 4.967 -15.585 5.030 1.00 86.00 188 GLY A C 1
ATOM 1459 O O . GLY A 1 188 ? 3.914 -14.963 4.885 1.00 86.00 188 GLY A O 1
ATOM 1460 N N . PRO A 1 189 ? 5.278 -16.159 6.206 1.00 84.81 189 PRO A N 1
ATOM 1461 C CA . PRO A 1 189 ? 4.319 -16.334 7.302 1.00 84.81 189 PRO A CA 1
ATOM 1462 C C . PRO A 1 189 ? 3.895 -15.022 7.980 1.00 84.81 189 PRO A C 1
ATOM 1464 O O . PRO A 1 189 ? 2.865 -14.974 8.646 1.00 84.81 189 PRO A O 1
ATOM 1467 N N . ALA A 1 190 ? 4.673 -13.948 7.813 1.00 87.50 190 ALA A N 1
ATOM 1468 C CA . ALA A 1 190 ? 4.350 -12.626 8.350 1.00 87.50 190 ALA A CA 1
ATOM 1469 C C . ALA A 1 190 ? 3.310 -11.866 7.500 1.00 87.50 190 ALA A C 1
ATOM 1471 O O . ALA A 1 190 ? 2.816 -10.819 7.925 1.00 87.50 190 ALA A O 1
ATOM 1472 N N . PHE A 1 191 ? 2.968 -12.385 6.315 1.00 89.56 191 PHE A N 1
ATOM 1473 C CA . PHE A 1 191 ? 1.904 -11.868 5.466 1.00 89.56 191 PHE A CA 1
ATOM 1474 C C . PHE A 1 191 ? 0.658 -12.750 5.610 1.00 89.56 191 PHE A C 1
ATOM 1476 O O . PHE A 1 191 ? 0.619 -13.886 5.141 1.00 89.56 191 PHE A O 1
ATOM 1483 N N . TYR A 1 192 ? -0.384 -12.236 6.258 1.00 91.62 192 TYR A N 1
ATOM 1484 C CA . TYR A 1 192 ? -1.604 -12.999 6.533 1.00 91.62 192 TYR A CA 1
ATOM 1485 C C . TYR A 1 192 ? -2.843 -12.108 6.499 1.00 91.62 192 TYR A C 1
ATOM 1487 O O . TYR A 1 192 ? -2.756 -10.893 6.363 1.00 91.62 192 TYR A O 1
ATOM 1495 N N . LYS A 1 193 ? -4.031 -12.707 6.559 1.00 92.00 193 LYS A N 1
ATOM 1496 C CA . LYS A 1 193 ? -5.299 -11.966 6.570 1.00 92.00 193 LYS A CA 1
ATOM 1497 C C . LYS A 1 193 ? -5.937 -12.070 7.939 1.00 92.00 193 LYS A C 1
ATOM 1499 O O . LYS A 1 193 ? -5.598 -12.952 8.718 1.00 92.00 193 LYS A O 1
ATOM 1504 N N . SER A 1 194 ? -6.886 -11.196 8.218 1.00 92.31 194 SER A N 1
ATOM 1505 C CA . SER A 1 194 ? -7.796 -11.394 9.341 1.00 92.31 194 SER A CA 1
ATOM 1506 C C . SER A 1 194 ? -9.037 -12.181 8.916 1.00 92.31 194 SER A C 1
ATOM 1508 O O . SER A 1 194 ? -9.357 -12.303 7.729 1.00 92.31 194 SER A O 1
ATOM 1510 N N . ARG A 1 195 ? -9.757 -12.715 9.900 1.00 90.50 195 ARG A N 1
ATOM 1511 C CA . ARG A 1 195 ? -11.085 -13.304 9.742 1.00 90.50 195 ARG A CA 1
ATOM 1512 C C . ARG A 1 195 ? -12.016 -12.735 10.804 1.00 90.50 195 ARG A C 1
ATOM 1514 O O . ARG A 1 195 ? -11.609 -12.537 11.946 1.00 90.50 195 ARG A O 1
ATOM 1521 N N . LYS A 1 196 ? -13.264 -12.470 10.419 1.00 87.88 196 LYS A N 1
ATOM 1522 C CA . LYS A 1 196 ? -14.298 -11.977 11.330 1.00 87.88 196 LYS A CA 1
ATOM 1523 C C . LYS A 1 196 ? -14.880 -13.143 12.146 1.00 87.88 196 LYS A C 1
ATOM 1525 O O . LYS A 1 196 ? -15.347 -14.116 11.554 1.00 87.88 196 LYS A O 1
ATOM 1530 N N . TYR A 1 197 ? -14.854 -13.025 13.471 1.00 84.88 197 TYR A N 1
ATOM 1531 C CA . TYR A 1 197 ? -15.455 -13.928 14.457 1.00 84.88 197 TYR A CA 1
ATOM 1532 C C . TYR A 1 197 ? -16.244 -13.093 15.471 1.00 84.88 197 TYR A C 1
ATOM 1534 O O . TYR A 1 197 ? -15.655 -12.237 16.127 1.00 84.88 197 TYR A O 1
ATOM 1542 N N . ASP A 1 198 ? -17.557 -13.318 15.583 1.00 76.88 198 ASP A N 1
ATOM 1543 C CA . ASP A 1 198 ? -18.442 -12.646 16.554 1.00 76.88 198 ASP A CA 1
ATOM 1544 C C . ASP A 1 198 ? -18.199 -11.130 16.665 1.00 76.88 198 ASP A C 1
ATOM 1546 O O . ASP A 1 198 ? -18.001 -10.570 17.737 1.00 76.88 198 ASP A O 1
ATOM 1550 N N . ASP A 1 199 ? -18.159 -10.477 15.502 1.00 76.50 199 ASP A N 1
ATOM 1551 C CA . ASP A 1 199 ? -17.919 -9.039 15.315 1.00 76.50 199 ASP A CA 1
ATOM 1552 C C . ASP A 1 199 ? -16.497 -8.515 15.598 1.00 76.50 199 ASP A C 1
ATOM 1554 O O . ASP A 1 199 ? -16.191 -7.352 15.347 1.00 76.50 199 ASP A O 1
ATOM 1558 N N . THR A 1 200 ? -15.575 -9.393 15.988 1.00 82.19 200 THR A N 1
ATOM 1559 C CA . THR A 1 200 ? -14.146 -9.085 16.133 1.00 82.19 200 THR A CA 1
ATOM 1560 C C . THR A 1 200 ? -13.332 -9.638 14.968 1.00 82.19 200 THR A C 1
ATOM 1562 O O . THR A 1 200 ? -13.646 -10.689 14.410 1.00 82.19 200 THR A O 1
ATOM 1565 N N . PHE A 1 201 ? -12.276 -8.934 14.565 1.00 87.31 201 PHE A N 1
ATOM 1566 C CA . PHE A 1 201 ? -11.322 -9.454 13.589 1.00 87.31 201 PHE A CA 1
ATOM 1567 C C . PHE A 1 201 ? -10.162 -10.106 14.327 1.00 87.31 201 PHE A C 1
ATOM 1569 O O . PHE A 1 201 ? -9.575 -9.477 15.201 1.00 87.31 201 PHE A O 1
ATOM 1576 N N . ARG A 1 202 ? -9.831 -11.339 13.945 1.00 90.00 202 ARG A N 1
ATOM 1577 C CA . ARG A 1 202 ? -8.679 -12.077 14.469 1.00 90.00 202 ARG A CA 1
ATOM 1578 C C . ARG A 1 202 ? -7.719 -12.463 13.362 1.00 90.00 202 ARG A C 1
ATOM 1580 O O . ARG A 1 202 ? -8.146 -12.621 12.212 1.00 90.00 202 ARG A O 1
ATOM 1587 N N . ALA A 1 203 ? -6.447 -12.621 13.692 1.00 89.69 203 ALA A N 1
ATOM 1588 C CA . ALA A 1 203 ? -5.432 -13.127 12.790 1.00 89.69 203 ALA A CA 1
ATOM 1589 C C . ALA A 1 203 ? -5.850 -14.484 12.213 1.00 89.69 203 ALA A C 1
ATOM 1591 O O . ALA A 1 203 ? -6.350 -15.371 12.903 1.00 89.69 203 ALA A O 1
ATOM 1592 N N . TYR A 1 204 ? -5.656 -14.649 10.912 1.00 89.38 204 TYR A N 1
ATOM 1593 C CA . TYR A 1 204 ? -5.874 -15.905 10.218 1.00 89.38 204 TYR A CA 1
ATOM 1594 C C . TYR A 1 204 ? -4.670 -16.198 9.328 1.00 89.38 204 TYR A C 1
ATOM 1596 O O . TYR A 1 204 ? -4.594 -15.796 8.161 1.00 89.38 204 TYR A O 1
ATOM 1604 N N . ILE A 1 205 ? -3.713 -16.914 9.912 1.00 87.31 205 ILE A N 1
ATOM 1605 C CA . ILE A 1 205 ? -2.537 -17.422 9.215 1.00 87.31 205 ILE A CA 1
ATOM 1606 C C . ILE A 1 205 ? -2.942 -18.741 8.563 1.00 87.31 205 ILE A C 1
ATOM 1608 O O . ILE A 1 205 ? -3.221 -19.739 9.228 1.00 87.31 205 ILE A O 1
ATOM 1612 N N . LYS A 1 206 ? -3.045 -18.727 7.235 1.00 78.81 206 LYS A N 1
ATOM 1613 C CA . LYS A 1 206 ? -3.302 -19.944 6.469 1.00 78.81 206 LYS A CA 1
ATOM 1614 C C . LYS A 1 206 ? -2.011 -20.764 6.439 1.00 78.81 206 LYS A C 1
ATOM 1616 O O . LYS A 1 206 ? -0.954 -20.189 6.258 1.00 78.81 206 LYS A O 1
ATOM 1621 N N . ASN A 1 207 ? -2.098 -22.084 6.579 1.00 72.69 207 ASN A N 1
ATOM 1622 C CA . ASN A 1 207 ? -0.926 -22.968 6.454 1.00 72.69 207 ASN A CA 1
ATOM 1623 C C . ASN A 1 207 ? -0.811 -23.613 5.061 1.00 72.69 207 ASN A C 1
ATOM 1625 O O . ASN A 1 207 ? 0.209 -24.208 4.740 1.00 72.69 207 ASN A O 1
ATOM 1629 N N . ASP A 1 208 ? -1.862 -23.509 4.242 1.00 74.69 208 ASP A N 1
ATOM 1630 C CA . ASP A 1 208 ? -1.920 -24.055 2.882 1.00 74.69 208 ASP A CA 1
ATOM 1631 C C . ASP A 1 208 ? -2.170 -22.920 1.881 1.00 74.69 208 ASP A C 1
ATOM 1633 O O . ASP A 1 208 ? -3.294 -22.416 1.748 1.00 74.69 208 ASP A O 1
ATOM 1637 N N . PHE A 1 209 ? -1.120 -22.479 1.193 1.00 72.38 209 PHE A N 1
ATOM 1638 C CA . PHE A 1 209 ? -1.201 -21.454 0.156 1.00 72.38 209 PHE A CA 1
ATOM 1639 C C . PHE A 1 209 ? -1.128 -22.125 -1.213 1.00 72.38 209 PHE A C 1
ATOM 1641 O O . PHE A 1 209 ? -0.155 -22.799 -1.540 1.00 72.38 209 PHE A O 1
ATOM 1648 N N . ARG A 1 210 ? -2.161 -21.914 -2.032 1.00 83.94 210 ARG A N 1
ATOM 1649 C CA . ARG A 1 210 ? -2.151 -22.306 -3.440 1.00 83.94 210 ARG A CA 1
ATOM 1650 C C . ARG A 1 210 ? -1.915 -21.061 -4.267 1.00 83.94 210 ARG A C 1
ATOM 1652 O O . ARG A 1 210 ? -2.759 -20.167 -4.259 1.00 83.94 210 ARG A O 1
ATOM 1659 N N . LEU A 1 211 ? -0.757 -21.017 -4.910 1.00 90.00 211 LEU A N 1
ATOM 1660 C CA . LEU A 1 211 ? -0.414 -19.967 -5.853 1.00 90.00 211 LEU A CA 1
ATOM 1661 C C . LEU A 1 211 ? -1.102 -20.240 -7.192 1.00 90.00 211 LEU A C 1
ATOM 1663 O O . LEU A 1 211 ? -1.343 -21.395 -7.561 1.00 90.00 211 LEU A O 1
ATOM 1667 N N . ASP A 1 212 ? -1.414 -19.164 -7.901 1.00 91.56 212 ASP A N 1
ATOM 1668 C CA . ASP A 1 212 ? -1.851 -19.223 -9.288 1.00 91.56 212 ASP A CA 1
ATOM 1669 C C . ASP A 1 212 ? -0.716 -19.808 -10.163 1.00 91.56 212 ASP A C 1
ATOM 1671 O O . ASP A 1 212 ? 0.454 -19.810 -9.758 1.00 91.56 212 ASP A O 1
ATOM 1675 N N . PRO A 1 213 ? -1.026 -20.322 -11.368 1.00 91.94 213 PRO A N 1
ATOM 1676 C CA . PRO A 1 213 ? -0.002 -20.790 -12.293 1.00 91.94 213 PRO A CA 1
ATOM 1677 C C . PRO A 1 213 ? 1.059 -19.713 -12.583 1.00 91.94 213 PRO A C 1
ATOM 1679 O O . PRO A 1 213 ? 0.736 -18.521 -12.570 1.00 91.94 213 PRO A O 1
ATOM 1682 N N . PRO A 1 214 ? 2.308 -20.109 -12.896 1.00 91.31 214 PRO A N 1
ATOM 1683 C CA . PRO A 1 214 ? 3.359 -19.163 -13.244 1.00 91.31 214 PRO A CA 1
ATOM 1684 C C . PRO A 1 214 ? 2.941 -18.215 -14.373 1.00 91.31 214 PRO A C 1
ATOM 1686 O O . PRO A 1 214 ? 2.346 -18.637 -15.367 1.00 91.31 214 PRO A O 1
ATOM 1689 N N . ILE A 1 215 ? 3.291 -16.938 -14.223 1.00 92.88 215 ILE A N 1
ATOM 1690 C CA . ILE A 1 215 ? 3.096 -15.926 -15.265 1.00 92.88 215 ILE A CA 1
ATOM 1691 C C . ILE A 1 215 ? 4.025 -16.171 -16.455 1.00 92.88 215 ILE A C 1
ATOM 1693 O O . ILE A 1 215 ? 5.032 -16.879 -16.357 1.00 92.88 215 ILE A O 1
ATOM 1697 N N . ASN A 1 216 ? 3.695 -15.568 -17.596 1.00 94.31 216 ASN A N 1
ATOM 1698 C CA . ASN A 1 216 ? 4.560 -15.641 -18.765 1.00 94.31 216 ASN A CA 1
ATOM 1699 C C . ASN A 1 216 ? 5.847 -14.810 -18.549 1.00 94.31 216 ASN A C 1
ATOM 1701 O O . ASN A 1 216 ? 5.916 -13.930 -17.691 1.00 94.31 216 ASN A O 1
ATOM 1705 N N . ILE A 1 217 ? 6.877 -15.082 -19.354 1.00 95.56 217 ILE A N 1
ATOM 1706 C CA . ILE A 1 217 ? 8.181 -14.417 -19.215 1.00 95.56 217 ILE A CA 1
ATOM 1707 C C . ILE A 1 217 ? 8.117 -12.898 -19.434 1.00 95.56 217 ILE A C 1
ATOM 1709 O O . ILE A 1 217 ? 8.895 -12.173 -18.825 1.00 95.56 217 ILE A O 1
ATOM 1713 N N . ARG A 1 218 ? 7.204 -12.404 -20.277 1.00 95.25 218 ARG A N 1
ATOM 1714 C CA . ARG A 1 218 ? 7.045 -10.967 -20.535 1.00 95.25 218 ARG A CA 1
ATOM 1715 C C . ARG A 1 218 ? 6.537 -10.258 -19.283 1.00 95.25 218 ARG A C 1
ATOM 1717 O O . ARG A 1 218 ? 7.197 -9.331 -18.840 1.00 95.25 218 ARG A O 1
ATOM 1724 N N . ASP A 1 219 ? 5.466 -10.758 -18.671 1.00 94.56 219 ASP A N 1
ATOM 1725 C CA . ASP A 1 219 ? 4.899 -10.183 -17.443 1.00 94.56 219 ASP A CA 1
ATOM 1726 C C . ASP A 1 219 ? 5.934 -10.198 -16.302 1.00 94.56 219 ASP A C 1
ATOM 1728 O O . ASP A 1 219 ? 6.061 -9.247 -15.531 1.00 94.56 219 ASP A O 1
ATOM 1732 N N . PHE A 1 220 ? 6.735 -11.267 -16.217 1.00 94.88 220 PHE A N 1
ATOM 1733 C CA . PHE A 1 220 ? 7.843 -11.340 -15.265 1.00 94.88 220 PHE A CA 1
ATOM 1734 C C . PHE A 1 220 ? 8.917 -10.275 -15.528 1.00 94.88 220 PHE A C 1
ATOM 1736 O O . PHE A 1 220 ? 9.399 -9.648 -14.584 1.00 94.88 220 PHE A O 1
ATOM 1743 N N . LEU A 1 221 ? 9.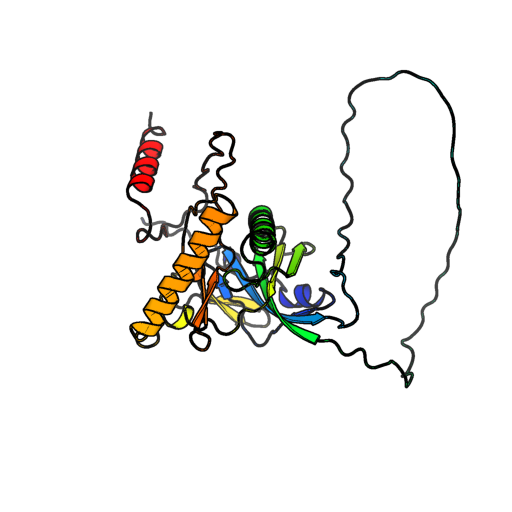306 -10.067 -16.789 1.00 96.38 221 LEU A N 1
ATOM 1744 C CA . LEU A 1 221 ? 10.289 -9.046 -17.155 1.00 96.38 221 LEU A CA 1
ATOM 1745 C C . LEU A 1 221 ? 9.750 -7.633 -16.910 1.00 96.38 221 LEU A C 1
ATOM 1747 O O . LEU A 1 221 ? 10.488 -6.808 -16.380 1.00 96.38 221 LEU A O 1
ATOM 1751 N N . ASP A 1 222 ? 8.476 -7.373 -17.204 1.00 95.00 222 ASP A N 1
ATOM 1752 C CA . ASP A 1 222 ? 7.820 -6.097 -16.898 1.00 95.00 222 ASP A CA 1
ATOM 1753 C C . ASP A 1 222 ? 7.829 -5.829 -15.386 1.00 95.00 222 ASP A C 1
ATOM 1755 O O . ASP A 1 222 ? 8.183 -4.732 -14.941 1.00 95.00 222 ASP A O 1
ATOM 1759 N N . PHE A 1 223 ? 7.547 -6.857 -14.575 1.00 95.44 223 PHE A N 1
ATOM 1760 C CA . PHE A 1 223 ? 7.695 -6.766 -13.125 1.00 95.44 223 PHE A CA 1
ATOM 1761 C C . PHE A 1 223 ? 9.140 -6.453 -12.706 1.00 95.44 223 PHE A C 1
ATOM 1763 O O . PHE A 1 223 ? 9.369 -5.542 -11.908 1.00 95.44 223 PHE A O 1
ATOM 1770 N N . ALA A 1 224 ? 10.122 -7.189 -13.232 1.00 95.69 224 ALA A N 1
ATOM 1771 C CA . ALA A 1 224 ? 11.526 -7.028 -12.864 1.00 95.69 224 ALA A CA 1
ATOM 1772 C C . ALA A 1 224 ? 12.067 -5.635 -13.230 1.00 95.69 224 ALA A C 1
ATOM 1774 O O . ALA A 1 224 ? 12.754 -5.010 -12.420 1.00 95.69 224 ALA A O 1
ATOM 1775 N N . ILE A 1 225 ? 11.715 -5.127 -14.415 1.00 95.69 225 ILE A N 1
ATOM 1776 C CA . ILE A 1 225 ? 12.072 -3.780 -14.873 1.00 95.69 225 ILE A CA 1
ATOM 1777 C C . ILE A 1 225 ? 11.442 -2.733 -13.952 1.00 95.69 225 ILE A C 1
ATOM 1779 O O . ILE A 1 225 ? 12.150 -1.870 -13.434 1.00 95.69 225 ILE A O 1
ATOM 1783 N N . GLY A 1 226 ? 10.136 -2.829 -13.688 1.00 94.69 226 GLY A N 1
ATOM 1784 C CA . GLY A 1 226 ? 9.446 -1.871 -12.826 1.00 94.69 226 GLY A CA 1
ATOM 1785 C C . GLY A 1 226 ? 9.966 -1.882 -11.383 1.00 94.69 226 GLY A C 1
ATOM 1786 O O . GLY A 1 226 ? 10.144 -0.826 -10.773 1.00 94.69 226 GLY A O 1
ATOM 1787 N N . ALA A 1 227 ? 10.288 -3.059 -10.840 1.00 93.75 227 ALA A N 1
ATOM 1788 C CA . ALA A 1 227 ? 10.900 -3.186 -9.520 1.00 93.75 227 ALA A CA 1
ATOM 1789 C C . ALA A 1 227 ? 12.303 -2.556 -9.476 1.00 93.75 227 ALA A C 1
ATOM 1791 O O . ALA A 1 227 ? 12.626 -1.865 -8.508 1.00 93.75 227 ALA A O 1
ATOM 1792 N N . ALA A 1 228 ? 13.115 -2.742 -10.522 1.00 94.06 228 ALA A N 1
ATOM 1793 C CA . ALA A 1 228 ? 14.431 -2.116 -10.632 1.00 94.06 228 ALA A CA 1
ATOM 1794 C C . ALA A 1 228 ? 14.331 -0.584 -10.694 1.00 94.06 228 ALA A C 1
ATOM 1796 O O . ALA A 1 228 ? 15.037 0.093 -9.952 1.00 94.06 228 ALA A O 1
ATOM 1797 N N . GLN A 1 229 ? 13.397 -0.039 -11.479 1.00 93.69 229 GLN A N 1
ATOM 1798 C CA . GLN A 1 229 ? 13.148 1.408 -11.555 1.00 93.69 229 GLN A CA 1
ATOM 1799 C C . GLN A 1 229 ? 12.727 1.995 -10.201 1.00 93.69 229 GLN A C 1
ATOM 1801 O O . GLN A 1 229 ? 13.231 3.036 -9.787 1.00 93.69 229 GLN A O 1
ATOM 1806 N N . CYS A 1 230 ? 11.863 1.294 -9.456 1.00 91.69 230 CYS A N 1
ATOM 1807 C CA . CYS A 1 230 ? 11.492 1.700 -8.097 1.00 91.69 230 CYS A CA 1
ATOM 1808 C C . CYS A 1 230 ? 12.710 1.810 -7.160 1.00 91.69 230 CYS A C 1
ATOM 1810 O O . CYS A 1 230 ? 12.739 2.661 -6.271 1.00 91.69 230 CYS A O 1
ATOM 1812 N N . LEU A 1 231 ? 13.686 0.907 -7.304 1.00 89.50 231 LEU A N 1
ATOM 1813 C CA . LEU A 1 231 ? 14.907 0.899 -6.495 1.00 89.50 231 LEU A CA 1
ATOM 1814 C C . LEU A 1 231 ? 15.895 1.973 -6.954 1.00 89.50 231 LEU A C 1
ATOM 1816 O O . LEU A 1 231 ? 16.490 2.642 -6.115 1.00 89.50 231 LEU A O 1
ATOM 1820 N N . GLU A 1 232 ? 16.019 2.178 -8.263 1.00 90.25 232 GLU A N 1
ATOM 1821 C CA . GLU A 1 232 ? 16.837 3.238 -8.851 1.00 90.25 232 GLU A CA 1
ATOM 1822 C C . GLU A 1 232 ? 16.389 4.622 -8.372 1.00 90.25 232 GLU A C 1
ATOM 1824 O O . GLU A 1 232 ? 17.213 5.395 -7.883 1.00 90.25 232 GLU A O 1
ATOM 1829 N N . ILE A 1 233 ? 15.080 4.900 -8.421 1.00 88.75 233 ILE A N 1
ATOM 1830 C CA . ILE A 1 233 ? 14.491 6.151 -7.923 1.00 88.75 233 ILE A CA 1
ATOM 1831 C C . ILE A 1 233 ? 14.853 6.375 -6.459 1.00 88.75 233 ILE A C 1
ATOM 1833 O O . ILE A 1 233 ? 15.158 7.497 -6.062 1.00 88.75 233 ILE A O 1
ATOM 1837 N N . LEU A 1 234 ? 14.862 5.323 -5.642 1.00 85.62 234 LEU A N 1
ATOM 1838 C CA . LEU A 1 234 ? 15.221 5.494 -4.245 1.00 85.62 234 LEU A CA 1
ATOM 1839 C C . LEU A 1 234 ? 16.712 5.765 -4.038 1.00 85.62 234 LEU A C 1
ATOM 1841 O O . LEU A 1 234 ? 17.074 6.658 -3.268 1.00 85.62 234 LEU A O 1
ATOM 1845 N N . HIS A 1 235 ? 17.560 4.986 -4.707 1.00 85.88 235 HIS A N 1
ATOM 1846 C CA . HIS A 1 235 ? 19.006 5.087 -4.564 1.00 85.88 235 HIS A CA 1
ATOM 1847 C C . HIS A 1 235 ? 19.512 6.439 -5.075 1.00 85.88 235 HIS A C 1
ATOM 1849 O O . HIS A 1 235 ? 20.295 7.094 -4.395 1.00 85.88 235 HIS A O 1
ATOM 1855 N N . HIS A 1 236 ? 19.043 6.887 -6.240 1.00 85.56 236 HIS A N 1
ATOM 1856 C CA . HIS A 1 236 ? 19.478 8.149 -6.838 1.00 85.56 236 HIS A CA 1
ATOM 1857 C C . HIS A 1 236 ? 18.698 9.360 -6.316 1.00 85.56 236 HIS A C 1
ATOM 1859 O O . HIS A 1 236 ? 19.253 10.452 -6.248 1.00 85.56 236 HIS A O 1
ATOM 1865 N N . GLY A 1 237 ? 17.431 9.189 -5.930 1.00 76.88 237 GLY A N 1
ATOM 1866 C CA . GLY A 1 237 ? 16.581 10.296 -5.493 1.00 76.88 237 GLY A CA 1
ATOM 1867 C C . GLY A 1 237 ? 16.885 10.794 -4.081 1.00 76.88 237 GLY A C 1
ATOM 1868 O O . GLY A 1 237 ? 16.787 11.992 -3.832 1.00 76.88 237 GLY A O 1
ATOM 1869 N N . LEU A 1 238 ? 17.240 9.896 -3.156 1.00 74.25 238 LEU A N 1
ATOM 1870 C CA . LEU A 1 238 ? 17.478 10.238 -1.744 1.00 74.25 238 LEU A CA 1
ATOM 1871 C C . LEU A 1 238 ? 18.767 9.628 -1.166 1.00 74.25 238 LEU A C 1
ATOM 1873 O O . LEU A 1 238 ? 18.983 9.727 0.038 1.00 74.25 238 LEU A O 1
ATOM 1877 N N . GLY A 1 239 ? 19.598 8.957 -1.973 1.00 76.56 239 GLY A N 1
ATOM 1878 C CA . GLY A 1 239 ? 20.829 8.320 -1.482 1.00 76.56 239 GLY A CA 1
ATOM 1879 C C . GLY A 1 239 ? 20.584 7.176 -0.490 1.00 76.56 239 GLY A C 1
ATOM 1880 O O . GLY A 1 239 ? 21.488 6.776 0.242 1.00 76.56 239 GLY A O 1
ATOM 1881 N N . MET A 1 240 ? 19.356 6.656 -0.417 1.00 75.69 240 MET A N 1
ATOM 1882 C CA . MET A 1 240 ? 18.987 5.665 0.590 1.00 75.69 240 MET A CA 1
ATOM 1883 C C . MET A 1 240 ? 19.279 4.257 0.100 1.00 75.69 240 MET A C 1
ATOM 1885 O O . MET A 1 240 ? 18.969 3.902 -1.034 1.00 75.69 240 MET A O 1
ATOM 1889 N N . ILE A 1 241 ? 19.796 3.430 1.001 1.00 75.75 241 ILE A N 1
ATOM 1890 C CA . ILE A 1 241 ? 20.019 2.009 0.756 1.00 75.75 241 ILE A CA 1
ATOM 1891 C C . ILE A 1 241 ? 18.956 1.230 1.521 1.00 75.75 241 ILE A C 1
ATOM 1893 O O . ILE A 1 241 ? 18.609 1.547 2.656 1.00 75.75 241 ILE A O 1
ATOM 1897 N N . HIS A 1 242 ? 18.427 0.182 0.908 1.00 71.56 242 HIS A N 1
ATOM 1898 C CA . HIS A 1 242 ? 17.510 -0.716 1.589 1.00 71.56 242 HIS A CA 1
ATOM 1899 C C . HIS A 1 242 ? 18.244 -1.744 2.435 1.00 71.56 242 HIS A C 1
ATOM 1901 O O . HIS A 1 242 ? 19.036 -2.524 1.915 1.00 71.56 242 HIS A O 1
ATOM 1907 N N . GLY A 1 243 ? 17.916 -1.797 3.725 1.00 69.75 243 GLY A N 1
ATOM 1908 C CA . GLY A 1 243 ? 18.360 -2.881 4.601 1.00 69.75 243 GLY A CA 1
ATOM 1909 C C . GLY A 1 243 ? 17.635 -4.206 4.342 1.00 69.75 243 GLY A C 1
ATOM 1910 O O . GLY A 1 243 ? 18.183 -5.265 4.621 1.00 69.75 243 GLY A O 1
ATOM 1911 N N . GLU A 1 244 ? 16.415 -4.161 3.798 1.00 73.44 244 GLU A N 1
ATOM 1912 C CA . GLU A 1 244 ? 15.596 -5.345 3.538 1.00 73.44 244 GLU A CA 1
ATOM 1913 C C . GLU A 1 244 ? 14.622 -5.097 2.375 1.00 73.44 244 GLU A C 1
ATOM 1915 O O . GLU A 1 244 ? 13.946 -4.066 2.327 1.00 73.44 244 GLU A O 1
ATOM 1920 N N . ILE A 1 245 ? 14.520 -6.059 1.453 1.00 81.56 245 ILE A N 1
ATOM 1921 C CA . ILE A 1 245 ? 13.534 -6.064 0.364 1.00 81.56 245 ILE A CA 1
ATOM 1922 C C . ILE A 1 245 ? 12.759 -7.383 0.438 1.00 81.56 245 ILE A C 1
ATOM 1924 O O . ILE A 1 245 ? 13.336 -8.458 0.289 1.00 81.56 245 ILE A O 1
ATOM 1928 N N . ARG A 1 246 ? 11.445 -7.296 0.680 1.00 85.31 246 ARG A N 1
ATOM 1929 C CA . ARG A 1 246 ? 10.525 -8.445 0.771 1.00 85.31 246 ARG A CA 1
ATOM 1930 C C . ARG A 1 246 ? 9.551 -8.470 -0.403 1.00 85.31 246 ARG A C 1
ATOM 1932 O O . ARG A 1 246 ? 9.334 -7.448 -1.044 1.00 85.31 246 ARG A O 1
ATOM 1939 N N . GLY A 1 247 ? 8.933 -9.621 -0.675 1.00 84.00 247 GLY A N 1
ATOM 1940 C CA . GLY A 1 247 ? 7.991 -9.767 -1.794 1.00 84.00 247 GLY A CA 1
ATOM 1941 C C . GLY A 1 247 ? 6.778 -8.830 -1.705 1.00 84.00 247 GLY A C 1
ATOM 1942 O O . GLY A 1 247 ? 6.288 -8.347 -2.721 1.00 84.00 247 GLY A O 1
ATOM 1943 N N . ASP A 1 248 ? 6.325 -8.499 -0.493 1.00 88.00 248 ASP A N 1
ATOM 1944 C CA . ASP A 1 248 ? 5.192 -7.600 -0.256 1.00 88.00 248 ASP A CA 1
ATOM 1945 C C . ASP A 1 248 ? 5.586 -6.111 -0.231 1.00 88.00 248 ASP A C 1
ATOM 1947 O O . ASP A 1 248 ? 4.721 -5.251 -0.049 1.00 88.00 248 ASP A O 1
ATOM 1951 N N . ALA A 1 249 ? 6.865 -5.800 -0.488 1.00 89.75 249 ALA A N 1
ATOM 1952 C CA . ALA A 1 249 ? 7.380 -4.445 -0.693 1.00 89.75 249 ALA A CA 1
ATOM 1953 C C . ALA A 1 249 ? 6.855 -3.784 -1.969 1.00 89.75 249 ALA A C 1
ATOM 1955 O O . ALA A 1 249 ? 6.904 -2.563 -2.106 1.00 89.75 249 ALA A O 1
ATOM 1956 N N . PHE A 1 250 ? 6.375 -4.584 -2.915 1.00 93.31 250 PHE A N 1
ATOM 1957 C CA . PHE A 1 250 ? 5.905 -4.107 -4.202 1.00 93.31 250 PHE A CA 1
ATOM 1958 C C . PHE A 1 250 ? 4.391 -4.292 -4.338 1.00 93.31 250 PHE A C 1
ATOM 1960 O O . PHE A 1 250 ? 3.726 -5.092 -3.668 1.00 93.31 250 PHE A O 1
ATOM 1967 N N . HIS A 1 251 ? 3.828 -3.483 -5.213 1.00 94.19 251 HIS A N 1
ATOM 1968 C CA . HIS A 1 251 ? 2.516 -3.632 -5.795 1.00 94.19 251 HIS A CA 1
ATOM 1969 C C . HIS A 1 251 ? 2.727 -3.902 -7.278 1.00 94.19 251 HIS A C 1
ATOM 1971 O O . HIS A 1 251 ? 3.344 -3.077 -7.944 1.00 94.19 251 HIS A O 1
ATOM 1977 N N . TYR A 1 252 ? 2.217 -5.014 -7.791 1.00 95.12 252 TYR A N 1
ATOM 1978 C CA . TYR A 1 252 ? 2.245 -5.287 -9.223 1.00 95.12 252 TYR A CA 1
ATOM 1979 C C . TYR A 1 252 ? 0.826 -5.466 -9.735 1.00 95.12 252 TYR A C 1
ATOM 1981 O O . TYR A 1 252 ? 0.135 -6.407 -9.341 1.00 95.12 252 TYR A O 1
ATOM 1989 N N . ASN A 1 253 ? 0.409 -4.559 -10.610 1.00 94.56 253 ASN A N 1
ATOM 1990 C CA . ASN A 1 253 ? -0.851 -4.659 -11.318 1.00 94.56 253 ASN A CA 1
ATOM 1991 C C . ASN A 1 253 ? -0.572 -5.210 -12.721 1.00 94.56 253 ASN A C 1
ATOM 1993 O O . ASN A 1 253 ? -0.122 -4.480 -13.602 1.00 94.56 253 ASN A O 1
ATOM 1997 N N . ILE A 1 254 ? -0.846 -6.503 -12.907 1.00 92.12 254 ILE A N 1
ATOM 1998 C CA . ILE A 1 254 ? -0.579 -7.235 -14.154 1.00 92.12 254 ILE A CA 1
ATOM 1999 C C . ILE A 1 254 ? -1.414 -6.732 -15.342 1.00 92.12 254 ILE A C 1
ATOM 2001 O O . ILE A 1 254 ? -0.983 -6.826 -16.481 1.00 92.12 254 ILE A O 1
ATOM 2005 N N . GLU A 1 255 ? -2.593 -6.155 -15.099 1.00 91.44 255 GLU A N 1
ATOM 2006 C CA . GLU A 1 255 ? -3.474 -5.661 -16.170 1.00 91.44 255 GLU A CA 1
ATOM 2007 C C . GLU A 1 255 ? -2.949 -4.356 -16.777 1.00 91.44 255 GLU A C 1
ATOM 2009 O O . GLU A 1 255 ? -3.098 -4.103 -17.969 1.00 91.44 255 GLU A O 1
ATOM 2014 N N . THR A 1 256 ? -2.312 -3.528 -15.948 1.00 92.12 256 THR A N 1
ATOM 2015 C CA . THR A 1 256 ? -1.728 -2.239 -16.360 1.00 92.12 256 THR A CA 1
ATOM 2016 C C . THR A 1 256 ? -0.215 -2.296 -16.550 1.00 92.12 256 THR A C 1
ATOM 2018 O O . THR A 1 256 ? 0.379 -1.305 -16.967 1.00 92.12 256 THR A O 1
ATOM 2021 N N . ASN A 1 257 ? 0.412 -3.427 -16.212 1.00 90.19 257 ASN A N 1
ATOM 2022 C CA . ASN A 1 257 ? 1.860 -3.616 -16.126 1.00 90.19 257 ASN A CA 1
ATOM 2023 C C . ASN A 1 257 ? 2.594 -2.555 -15.291 1.00 90.19 257 ASN A C 1
ATOM 2025 O O . ASN A 1 257 ? 3.767 -2.271 -15.521 1.00 90.19 257 ASN A O 1
ATOM 2029 N N . LYS A 1 258 ? 1.921 -1.983 -14.284 1.00 92.75 258 LYS A N 1
ATOM 2030 C CA . LYS A 1 258 ? 2.541 -1.020 -13.368 1.00 92.75 258 LYS A CA 1
ATOM 2031 C C . LYS A 1 258 ? 3.054 -1.709 -12.113 1.00 92.75 258 LYS A C 1
ATOM 2033 O O . LYS A 1 258 ? 2.310 -2.402 -11.409 1.00 92.75 258 LYS A O 1
ATOM 2038 N N . VAL A 1 259 ? 4.326 -1.464 -11.809 1.00 94.62 259 VAL A N 1
ATOM 2039 C CA . VAL A 1 259 ? 4.957 -1.833 -10.542 1.00 94.62 259 VAL A CA 1
ATOM 2040 C C . VAL A 1 259 ? 5.137 -0.578 -9.717 1.00 94.62 259 VAL A C 1
ATOM 2042 O O . VAL A 1 259 ? 5.736 0.389 -10.174 1.00 94.62 259 VAL A O 1
ATOM 2045 N N . ARG A 1 260 ? 4.641 -0.609 -8.485 1.00 93.50 260 ARG A N 1
ATOM 2046 C CA . ARG A 1 260 ? 4.837 0.470 -7.525 1.00 93.50 260 ARG A CA 1
ATOM 2047 C C . ARG A 1 260 ? 5.428 -0.056 -6.241 1.00 93.50 260 ARG A C 1
ATOM 2049 O O . ARG A 1 260 ? 5.001 -1.087 -5.724 1.00 93.50 260 ARG A O 1
ATOM 2056 N N . LYS A 1 261 ? 6.368 0.677 -5.671 1.00 88.69 261 LYS A N 1
ATOM 2057 C CA . LYS A 1 261 ? 6.891 0.397 -4.344 1.00 88.69 261 LYS A CA 1
ATOM 2058 C C . LYS A 1 261 ? 5.866 0.800 -3.287 1.00 88.69 261 LYS A C 1
ATOM 2060 O O . LYS A 1 261 ? 5.405 1.942 -3.246 1.00 88.69 261 LYS A O 1
ATOM 2065 N N . LYS A 1 262 ? 5.526 -0.141 -2.408 1.00 83.12 262 LYS A N 1
ATOM 2066 C CA . LYS A 1 262 ? 4.824 0.134 -1.153 1.00 83.12 262 LYS A CA 1
ATOM 2067 C C . LYS A 1 262 ? 5.843 0.607 -0.134 1.00 83.12 262 LYS A C 1
ATOM 2069 O O . LYS A 1 262 ? 6.980 0.148 -0.130 1.00 83.12 262 LYS A O 1
ATOM 2074 N N . ASN A 1 263 ? 5.430 1.510 0.743 1.00 68.38 263 ASN A N 1
ATOM 2075 C CA . ASN A 1 263 ? 6.297 1.988 1.802 1.00 68.38 263 ASN A CA 1
ATOM 2076 C C . ASN A 1 263 ? 6.797 0.805 2.657 1.00 68.38 263 ASN A C 1
ATOM 2078 O O . ASN A 1 263 ? 6.007 0.100 3.289 1.00 68.38 263 ASN A O 1
ATOM 2082 N N . THR A 1 264 ? 8.106 0.566 2.625 1.00 56.12 264 THR A N 1
ATOM 2083 C CA . THR A 1 264 ? 8.790 -0.497 3.365 1.00 56.12 264 THR A CA 1
ATOM 2084 C C . THR A 1 264 ? 9.732 0.109 4.378 1.00 56.12 264 THR A C 1
ATOM 2086 O O . THR A 1 264 ? 10.233 1.211 4.177 1.00 56.12 264 THR A O 1
ATOM 2089 N N . LYS A 1 265 ? 10.027 -0.647 5.438 1.00 55.50 265 LYS A N 1
ATOM 2090 C CA . LYS A 1 265 ? 11.048 -0.307 6.435 1.00 55.50 265 LYS A CA 1
ATOM 2091 C C . LYS A 1 265 ? 12.305 0.276 5.777 1.00 55.50 265 LYS A C 1
ATOM 2093 O O . LYS A 1 265 ? 13.029 -0.428 5.080 1.00 55.50 265 LYS A O 1
ATOM 2098 N N . CYS A 1 266 ? 12.556 1.556 5.997 1.00 48.50 266 CYS A N 1
ATOM 2099 C CA . CYS A 1 266 ? 13.825 2.200 5.695 1.00 48.50 266 CYS A CA 1
ATOM 2100 C C . CYS A 1 266 ? 14.694 2.117 6.958 1.00 48.50 266 CYS A C 1
ATOM 2102 O O . CYS A 1 266 ? 14.585 2.958 7.848 1.00 48.50 266 CYS A O 1
ATOM 2104 N N . ASP A 1 267 ? 15.508 1.067 7.070 1.00 41.47 267 ASP A N 1
ATOM 2105 C CA . ASP A 1 267 ? 16.419 0.890 8.215 1.00 41.47 267 ASP A CA 1
ATOM 2106 C C . ASP A 1 267 ? 17.779 1.585 8.040 1.00 41.47 267 ASP A C 1
ATOM 2108 O O . ASP A 1 267 ? 18.613 1.532 8.939 1.00 41.47 267 ASP A O 1
ATOM 2112 N N . CYS A 1 268 ? 18.013 2.293 6.934 1.00 38.53 268 CYS A N 1
ATOM 2113 C CA . CYS A 1 268 ? 19.243 3.055 6.750 1.00 38.53 268 CYS A CA 1
ATOM 2114 C C . CYS A 1 268 ? 19.039 4.248 5.805 1.00 38.53 268 CYS A C 1
ATOM 2116 O O . CYS A 1 268 ? 19.010 4.106 4.586 1.00 38.53 268 CYS A O 1
ATOM 2118 N N . CYS A 1 269 ? 18.953 5.446 6.384 1.00 39.53 269 CYS A N 1
ATOM 2119 C CA . CYS A 1 269 ? 19.433 6.644 5.705 1.00 39.53 269 CYS A CA 1
ATOM 2120 C C . CYS A 1 269 ? 20.936 6.717 5.999 1.00 39.53 269 CYS A C 1
ATOM 2122 O O . CYS A 1 269 ? 21.327 6.678 7.167 1.00 39.53 269 CYS A O 1
ATOM 2124 N N . ILE A 1 270 ? 21.775 6.742 4.966 1.00 39.59 270 ILE A N 1
ATOM 2125 C CA . ILE A 1 270 ? 23.148 7.219 5.121 1.00 39.59 270 ILE A CA 1
ATOM 2126 C C . ILE A 1 270 ? 23.033 8.734 5.007 1.00 39.59 270 ILE A C 1
ATOM 2128 O O . ILE A 1 270 ? 22.705 9.238 3.938 1.00 39.59 270 ILE A O 1
ATOM 2132 N N . ASP A 1 271 ? 23.226 9.444 6.113 1.00 34.72 271 ASP A N 1
ATOM 2133 C CA . ASP A 1 271 ? 23.338 10.898 6.072 1.00 34.72 271 ASP A CA 1
ATOM 2134 C C . ASP A 1 271 ? 24.718 11.255 5.474 1.00 34.72 271 ASP A C 1
ATOM 2136 O O . ASP A 1 271 ? 25.717 10.602 5.779 1.00 34.72 271 ASP A O 1
ATOM 2140 N N . ASP A 1 272 ? 24.789 12.295 4.635 1.00 33.72 272 ASP A N 1
ATOM 2141 C CA . ASP A 1 272 ? 26.000 12.757 3.915 1.00 33.72 272 ASP A CA 1
ATOM 2142 C C . ASP A 1 272 ? 27.181 13.171 4.818 1.00 33.72 272 ASP A C 1
ATOM 2144 O O . ASP A 1 272 ? 28.298 13.411 4.356 1.00 33.72 272 ASP A O 1
ATOM 2148 N N . PHE A 1 273 ? 26.974 13.231 6.130 1.00 33.47 273 PHE A N 1
ATOM 2149 C CA . PHE A 1 273 ? 28.061 13.261 7.096 1.00 33.47 273 PHE A CA 1
ATOM 2150 C C . PHE A 1 273 ? 28.286 11.832 7.552 1.00 33.47 273 PHE A C 1
ATOM 2152 O O . PHE A 1 273 ? 27.389 11.282 8.173 1.00 33.47 273 PHE A O 1
ATOM 2159 N N . GLY A 1 274 ? 29.469 11.263 7.293 1.00 31.44 274 GLY A N 1
ATOM 2160 C CA . GLY A 1 274 ? 29.895 9.891 7.621 1.00 31.44 274 GLY A CA 1
ATOM 2161 C C . GLY A 1 274 ? 29.816 9.439 9.095 1.00 31.44 274 GLY A C 1
ATOM 2162 O O . GLY A 1 274 ? 30.643 8.653 9.554 1.00 31.44 274 GLY A O 1
ATOM 2163 N N . ALA A 1 275 ? 28.828 9.894 9.855 1.00 30.20 275 ALA A N 1
ATOM 2164 C CA . ALA A 1 275 ? 28.316 9.257 11.040 1.00 30.20 275 ALA A CA 1
ATOM 2165 C C . ALA A 1 275 ? 27.563 7.985 10.627 1.00 30.20 275 ALA A C 1
ATOM 2167 O O . ALA A 1 275 ? 26.487 8.017 10.036 1.00 30.20 275 ALA A O 1
ATOM 2168 N N . ARG A 1 276 ? 28.136 6.837 11.004 1.00 37.66 276 ARG A N 1
ATOM 2169 C CA . ARG A 1 276 ? 27.403 5.585 11.211 1.00 37.66 276 ARG A CA 1
ATOM 2170 C C . ARG A 1 276 ? 26.216 5.867 12.141 1.00 37.66 276 ARG A C 1
ATOM 2172 O O . ARG A 1 276 ? 26.342 5.730 13.356 1.00 37.66 276 ARG A O 1
ATOM 2179 N N . ALA A 1 277 ? 25.064 6.236 11.589 1.00 35.41 277 ALA A N 1
ATOM 2180 C CA . ALA A 1 277 ? 23.796 6.046 12.269 1.00 35.41 277 ALA A CA 1
ATOM 2181 C C . ALA A 1 277 ? 23.629 4.529 12.395 1.00 35.41 277 ALA A C 1
ATOM 2183 O O . ALA A 1 277 ? 23.366 3.824 11.422 1.00 35.41 277 ALA A O 1
ATOM 2184 N N . GLY A 1 278 ? 23.978 4.026 13.579 1.00 30.73 278 GLY A N 1
ATOM 2185 C CA . GLY A 1 278 ? 24.115 2.611 13.862 1.00 30.73 278 GLY A CA 1
ATOM 2186 C C . GLY A 1 278 ? 22.883 1.835 13.423 1.00 30.73 278 GLY A C 1
ATOM 2187 O O . GLY A 1 278 ? 21.762 2.129 13.833 1.00 30.73 278 GLY A O 1
ATOM 2188 N N . CYS A 1 279 ? 23.135 0.805 12.622 1.00 32.47 279 CYS A N 1
ATOM 2189 C CA . CYS A 1 279 ? 22.285 -0.361 12.513 1.00 32.47 279 CYS A CA 1
ATOM 2190 C C . CYS A 1 279 ? 22.135 -0.954 13.924 1.00 32.47 279 CYS A C 1
ATOM 2192 O O . CYS A 1 279 ? 22.903 -1.824 14.328 1.00 32.47 279 CYS A O 1
ATOM 2194 N N . LEU A 1 280 ? 21.180 -0.461 14.712 1.00 28.39 280 LEU A N 1
ATOM 2195 C CA . LEU A 1 280 ? 20.595 -1.281 15.759 1.00 28.39 280 LEU A CA 1
ATOM 2196 C C . LEU A 1 280 ? 19.698 -2.267 15.026 1.00 28.39 280 LEU A C 1
ATOM 2198 O O . LEU A 1 280 ? 18.507 -2.039 14.822 1.00 28.39 280 LEU A O 1
ATOM 2202 N N . VAL A 1 281 ? 20.323 -3.361 14.589 1.00 32.00 281 VAL A N 1
ATOM 2203 C CA . VAL A 1 281 ? 19.646 -4.636 14.392 1.00 32.00 281 VAL A CA 1
ATOM 2204 C C . VAL A 1 281 ? 18.722 -4.784 15.596 1.00 32.00 281 VAL A C 1
ATOM 2206 O O . VAL A 1 281 ? 19.203 -4.904 16.720 1.00 32.00 281 VAL A O 1
ATOM 2209 N N . SER A 1 282 ? 17.404 -4.718 15.399 1.00 30.19 282 SER A N 1
ATOM 2210 C CA . SER A 1 282 ? 16.464 -5.133 16.437 1.00 30.19 282 SER A CA 1
ATOM 2211 C C . SER A 1 282 ? 16.654 -6.634 16.664 1.00 30.19 282 SER A C 1
ATOM 2213 O O . SER A 1 282 ? 15.896 -7.454 16.157 1.00 30.19 282 SER A O 1
ATOM 2215 N N . GLN A 1 283 ? 17.664 -6.999 17.451 1.00 30.70 283 GLN A N 1
ATOM 2216 C CA . GLN A 1 283 ? 17.657 -8.194 18.280 1.00 30.70 283 GLN A CA 1
ATOM 2217 C C . GLN A 1 283 ? 16.658 -7.949 19.415 1.00 30.70 283 GLN A C 1
ATOM 2219 O O . GLN A 1 283 ? 17.043 -7.738 20.556 1.00 30.70 283 GLN A O 1
ATOM 2224 N N . ALA A 1 284 ? 15.364 -7.861 19.110 1.00 29.22 284 ALA A N 1
ATOM 2225 C CA . ALA A 1 284 ? 14.362 -7.711 20.164 1.00 29.22 284 ALA A CA 1
ATOM 2226 C C . ALA A 1 284 ? 12.944 -8.108 19.743 1.00 29.22 284 ALA A C 1
ATOM 2228 O O . ALA A 1 284 ? 11.997 -7.535 20.251 1.00 29.22 284 ALA A O 1
ATOM 2229 N N . VAL A 1 285 ? 12.772 -9.084 18.849 1.00 30.03 285 VAL A N 1
ATOM 2230 C CA . VAL A 1 285 ? 11.633 -10.015 18.929 1.00 30.03 285 VAL A CA 1
ATOM 2231 C C . VAL A 1 285 ? 12.133 -11.339 18.372 1.00 30.03 285 VAL A C 1
ATOM 2233 O O . VAL A 1 285 ? 12.435 -11.451 17.186 1.00 30.03 285 VAL A O 1
ATOM 2236 N N . GLY A 1 286 ? 12.284 -12.330 19.246 1.00 30.11 286 GLY A N 1
ATOM 2237 C CA . GLY A 1 286 ? 12.686 -13.676 18.869 1.00 30.11 286 GLY A CA 1
ATOM 2238 C C . GLY A 1 286 ? 11.673 -14.300 17.918 1.00 30.11 286 GLY A C 1
ATOM 2239 O O . GLY A 1 286 ? 10.681 -14.864 18.355 1.00 30.11 286 GLY A O 1
ATOM 2240 N N . THR A 1 287 ? 11.940 -14.222 16.619 1.00 28.41 287 THR A N 1
ATOM 2241 C CA . THR A 1 287 ? 11.432 -15.164 15.622 1.00 28.41 287 THR A CA 1
ATOM 2242 C C . THR A 1 287 ? 12.526 -15.399 14.584 1.00 28.41 287 THR A C 1
ATOM 2244 O O . THR A 1 287 ? 13.031 -14.476 13.946 1.00 28.41 287 THR A O 1
ATOM 2247 N N . ASN A 1 288 ? 12.924 -16.662 14.439 1.00 26.22 288 ASN A N 1
ATOM 2248 C CA . ASN A 1 288 ? 13.840 -17.160 13.413 1.00 26.22 288 ASN A CA 1
ATOM 2249 C C . ASN A 1 288 ? 13.168 -17.131 12.027 1.00 26.22 288 ASN A C 1
ATOM 2251 O O . ASN A 1 288 ? 12.972 -18.162 11.394 1.00 26.22 288 ASN A O 1
ATOM 2255 N N . HIS A 1 289 ? 12.812 -15.944 11.544 1.00 35.31 289 HIS A N 1
ATOM 2256 C CA . HIS A 1 289 ? 12.317 -15.743 10.184 1.00 35.31 289 HIS A CA 1
ATOM 2257 C C . HIS A 1 289 ? 13.064 -14.586 9.518 1.00 35.31 289 HIS A C 1
ATOM 2259 O O . HIS A 1 289 ? 12.472 -13.631 9.022 1.00 35.31 289 HIS A O 1
ATOM 2265 N N . ARG A 1 290 ? 14.401 -14.677 9.482 1.00 32.94 290 ARG A N 1
ATOM 2266 C CA . ARG A 1 290 ? 15.149 -13.998 8.419 1.00 32.94 290 ARG A CA 1
ATOM 2267 C C . ARG A 1 290 ? 14.825 -14.731 7.123 1.00 32.94 290 ARG A C 1
ATOM 2269 O O . ARG A 1 290 ? 15.045 -15.939 7.038 1.00 32.94 290 ARG A O 1
ATOM 2276 N N . CYS A 1 291 ? 14.358 -14.017 6.105 1.00 32.59 291 CYS A N 1
ATOM 2277 C CA . CYS A 1 291 ? 14.460 -14.513 4.740 1.00 32.59 291 CYS A CA 1
ATOM 2278 C C . CYS A 1 291 ? 15.953 -14.566 4.392 1.00 32.59 291 CYS A C 1
ATOM 2280 O O . CYS A 1 291 ? 16.523 -13.601 3.894 1.00 32.59 291 CYS A O 1
ATOM 2282 N N . LEU A 1 292 ? 16.598 -15.702 4.667 1.00 31.94 292 LEU A N 1
ATOM 2283 C CA . LEU A 1 292 ? 17.982 -15.985 4.266 1.00 31.94 292 LEU A CA 1
ATOM 2284 C C . LEU A 1 292 ? 18.187 -15.913 2.737 1.00 31.94 292 LEU A C 1
ATOM 2286 O O . LEU A 1 292 ? 19.318 -15.976 2.276 1.00 31.94 292 LEU A O 1
ATOM 2290 N N . GLY A 1 293 ? 17.118 -15.759 1.947 1.00 33.97 293 GLY A N 1
ATOM 2291 C CA . GLY A 1 293 ? 17.172 -15.717 0.486 1.00 33.97 293 GLY A CA 1
ATOM 2292 C C . GLY A 1 293 ? 17.662 -14.406 -0.142 1.00 33.97 293 GLY A C 1
ATOM 2293 O O . GLY A 1 293 ? 17.942 -14.412 -1.334 1.00 33.97 293 GLY A O 1
ATOM 2294 N N . ALA A 1 294 ? 17.770 -13.296 0.602 1.00 42.47 294 ALA A N 1
ATOM 2295 C CA . ALA A 1 294 ? 18.141 -11.989 0.031 1.00 42.47 294 ALA A CA 1
ATOM 2296 C C . ALA A 1 294 ? 19.083 -11.160 0.925 1.00 42.47 294 ALA A C 1
ATOM 2298 O O . ALA A 1 294 ? 19.004 -9.934 0.955 1.00 42.47 294 ALA A O 1
ATOM 2299 N N . VAL A 1 295 ? 19.969 -11.819 1.675 1.00 43.66 295 VAL A N 1
ATOM 2300 C CA . VAL A 1 295 ? 21.045 -11.140 2.413 1.00 43.66 295 VAL A CA 1
ATOM 2301 C C . VAL A 1 295 ? 22.317 -11.220 1.577 1.00 43.66 295 VAL A C 1
ATOM 2303 O O . VAL A 1 295 ? 22.751 -12.312 1.212 1.00 43.66 295 VAL A O 1
ATOM 2306 N N . PHE A 1 296 ? 22.924 -10.074 1.261 1.00 42.72 296 PHE A N 1
ATOM 2307 C CA . PHE A 1 296 ? 24.207 -10.068 0.560 1.00 42.72 296 PHE A CA 1
ATOM 2308 C C . PHE A 1 296 ? 25.301 -10.685 1.453 1.00 42.72 296 PHE A C 1
ATOM 2310 O O . PHE A 1 296 ? 25.313 -10.408 2.655 1.00 42.72 296 PHE A O 1
ATOM 2317 N N . PRO A 1 297 ? 26.264 -11.450 0.899 1.00 41.50 297 PRO A N 1
ATOM 2318 C CA . PRO A 1 297 ? 27.299 -12.137 1.683 1.00 41.50 297 PRO A CA 1
ATOM 2319 C C . PRO A 1 297 ? 28.039 -11.211 2.659 1.00 41.50 297 PRO A C 1
ATOM 2321 O O . PRO A 1 297 ? 28.273 -11.566 3.809 1.00 41.50 297 PRO A O 1
ATOM 2324 N N . HIS A 1 298 ? 28.301 -9.969 2.243 1.00 46.28 298 HIS A N 1
ATOM 2325 C CA . HIS A 1 298 ? 29.006 -8.990 3.070 1.00 46.28 298 HIS A CA 1
ATOM 2326 C C . HIS A 1 298 ? 28.217 -8.537 4.315 1.00 46.28 298 HIS A C 1
ATOM 2328 O O . HIS A 1 298 ? 28.812 -8.188 5.330 1.00 46.28 298 HIS A O 1
ATOM 2334 N N . GLN A 1 299 ? 26.880 -8.571 4.280 1.00 42.78 299 GLN A N 1
ATOM 2335 C CA . GLN A 1 299 ? 26.045 -8.286 5.455 1.00 42.78 299 GLN A CA 1
ATOM 2336 C C . GLN A 1 299 ? 25.985 -9.476 6.425 1.00 42.78 299 GLN A C 1
ATOM 2338 O O . GLN A 1 299 ? 25.835 -9.272 7.631 1.00 42.78 299 GLN A O 1
ATOM 2343 N N . ALA A 1 300 ? 26.129 -10.708 5.925 1.00 47.53 300 ALA A N 1
ATOM 2344 C CA . ALA A 1 300 ? 26.175 -11.907 6.760 1.00 47.53 300 ALA A CA 1
ATOM 2345 C C . ALA A 1 300 ? 27.465 -11.972 7.602 1.00 47.53 300 ALA A C 1
ATOM 2347 O O . ALA A 1 300 ? 27.398 -12.294 8.789 1.00 47.53 300 ALA A O 1
ATOM 2348 N N . ASP A 1 301 ? 28.605 -11.573 7.027 1.00 41.03 301 ASP A N 1
ATOM 2349 C CA . ASP A 1 301 ? 29.909 -11.560 7.713 1.00 41.03 301 ASP A CA 1
ATOM 2350 C C . ASP A 1 301 ? 29.990 -10.529 8.852 1.00 41.03 301 ASP A C 1
ATOM 2352 O O . ASP A 1 301 ? 30.635 -10.757 9.874 1.00 41.03 301 ASP A O 1
ATOM 2356 N N . ILE A 1 302 ? 29.287 -9.399 8.736 1.00 45.62 302 ILE A N 1
ATOM 2357 C CA . ILE A 1 302 ? 29.254 -8.384 9.803 1.00 45.62 302 ILE A CA 1
ATOM 2358 C C . ILE A 1 302 ? 28.423 -8.879 11.000 1.00 45.62 302 ILE A C 1
ATOM 2360 O O . ILE A 1 302 ? 28.779 -8.626 12.153 1.00 45.62 302 ILE A O 1
ATOM 2364 N N . SER A 1 303 ? 27.345 -9.631 10.745 1.00 42.44 303 SER A N 1
ATOM 2365 C CA . SER A 1 303 ? 26.506 -10.203 11.806 1.00 42.44 303 SER A CA 1
ATOM 2366 C C . SER A 1 303 ? 27.220 -11.309 12.589 1.00 42.44 303 SER A C 1
ATOM 2368 O O . SER A 1 303 ? 26.900 -11.486 13.762 1.00 42.44 303 SER A O 1
ATOM 2370 N N . SER A 1 304 ? 28.152 -12.047 11.974 1.00 42.59 304 SER A N 1
ATOM 2371 C CA . SER A 1 304 ? 28.920 -13.104 12.650 1.00 42.59 304 SER A CA 1
ATOM 2372 C C . SER A 1 304 ? 30.060 -12.542 13.508 1.00 42.59 304 SER A C 1
ATOM 2374 O O . SER A 1 304 ? 30.355 -13.097 14.565 1.00 42.59 304 SER A O 1
ATOM 2376 N N . MET A 1 305 ? 30.642 -11.401 13.118 1.00 39.34 305 MET A N 1
ATOM 2377 C CA . MET A 1 305 ? 31.660 -10.698 13.912 1.00 39.34 305 MET A CA 1
ATOM 2378 C C . MET A 1 305 ? 31.104 -9.996 15.159 1.00 39.34 305 MET A C 1
ATOM 2380 O O . MET A 1 305 ? 31.823 -9.840 16.142 1.00 39.34 305 MET A O 1
ATOM 2384 N N . GLN A 1 306 ? 29.839 -9.562 15.153 1.00 41.09 306 GLN A N 1
ATOM 2385 C CA . GLN A 1 306 ? 29.235 -8.952 16.346 1.00 41.09 306 GLN A CA 1
ATOM 2386 C C . GLN A 1 306 ? 28.883 -9.991 17.419 1.00 41.09 306 GLN A C 1
ATOM 2388 O O . GLN A 1 306 ? 29.057 -9.716 18.601 1.00 41.09 306 GLN A O 1
ATOM 2393 N N . THR A 1 307 ? 28.482 -11.206 17.030 1.00 42.53 307 THR A N 1
ATOM 2394 C CA . THR A 1 307 ? 28.168 -12.285 17.986 1.00 42.53 307 THR A CA 1
ATOM 2395 C C . THR A 1 307 ? 29.389 -12.845 18.715 1.00 42.53 307 THR A C 1
ATOM 2397 O O . THR A 1 307 ? 29.247 -13.422 19.788 1.00 42.53 307 THR A O 1
ATOM 2400 N N . SER A 1 308 ? 30.593 -12.679 18.166 1.00 39.16 308 SER A N 1
ATOM 2401 C CA . SER A 1 308 ? 31.841 -13.135 18.791 1.00 39.16 308 SER A CA 1
ATOM 2402 C C . SER A 1 308 ? 32.446 -12.129 19.776 1.00 39.16 308 SER A C 1
ATOM 2404 O O . SER A 1 308 ? 33.300 -12.521 20.563 1.00 39.16 308 SER A O 1
ATOM 2406 N N . ASN A 1 309 ? 31.977 -10.875 19.798 1.00 39.06 309 ASN A N 1
ATOM 2407 C CA . ASN A 1 309 ? 32.463 -9.843 20.725 1.00 39.06 309 ASN A CA 1
ATOM 2408 C C . ASN A 1 309 ? 31.618 -9.682 22.004 1.00 39.06 309 ASN A C 1
ATOM 2410 O O . ASN A 1 309 ? 32.021 -8.935 22.888 1.00 39.06 309 ASN A O 1
ATOM 2414 N N . GLU A 1 310 ? 30.487 -10.381 22.137 1.00 39.00 310 GLU A N 1
ATOM 2415 C CA . GLU A 1 310 ? 29.698 -10.430 23.387 1.00 39.00 310 GLU A CA 1
ATOM 2416 C C . GLU A 1 310 ? 30.012 -11.669 24.251 1.00 39.00 310 GLU A C 1
ATOM 2418 O O . GLU A 1 310 ? 29.392 -11.881 25.290 1.00 39.00 310 GLU A O 1
ATOM 2423 N N . ALA A 1 311 ? 30.989 -12.486 23.841 1.00 41.03 311 ALA A N 1
ATOM 2424 C CA . ALA A 1 311 ? 31.405 -13.708 24.535 1.00 41.03 311 ALA A CA 1
ATOM 2425 C C . ALA A 1 311 ? 32.846 -13.641 25.085 1.00 41.03 311 ALA A C 1
ATOM 2427 O O . ALA A 1 311 ? 33.550 -14.653 25.116 1.00 41.03 311 ALA A O 1
ATOM 2428 N N . SER A 1 312 ? 33.315 -12.464 25.511 1.00 35.19 312 SER A N 1
ATOM 2429 C CA . SER A 1 312 ? 34.585 -12.304 26.241 1.00 35.19 312 SER A CA 1
ATOM 2430 C C . SER A 1 312 ? 34.458 -11.327 27.396 1.00 35.19 312 SER A C 1
ATOM 2432 O O . SER A 1 312 ? 33.816 -10.273 27.203 1.00 35.19 312 SER A O 1
#